Protein AF-0000000078824551 (afdb_homo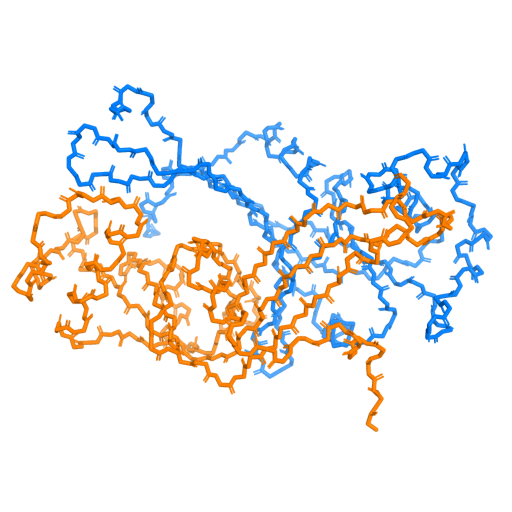dimer)

Foldseek 3Di:
DPPPPQVVFWDPPPVVVLVQQQQDFKKWKWFAAPVRDIDIDIFGWHQDPQKIKGKDACDDDVNVRLVVPFKIKIKDKDWDAFFCFPPNPCRDTWMKMKIFIWGKDWDPDLVVVQVRVQVNCCNPPNPPDPDGGDSVCQVCPQPVPPSHRIIMIMTHGPDMTMGTDDPPVPRRD/DPP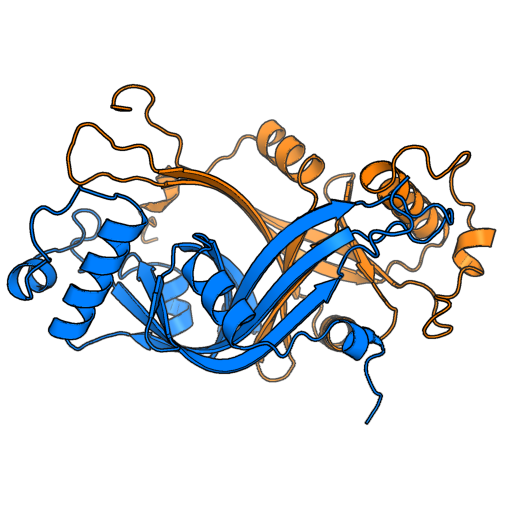PPQVVFWDPPPVVVLVQQQQDFKKWKWFAAPVRDIDIDIFGWHQDPQKIKGKDACDDDVVVRLVVPFKIKIKDKDWDAFFCFPPNPCRDTWMKMKIFIWGKDWDPDLVVVQVRVQVNCCNPPNPPDPDGGDSVCQVCPQPPVPSHRIIMIMTHGPDMTMGTDDPPVPRRD

InterPro domains:
  IPR012349 FMN-binding split barrel [G3DSA:2.30.110.10] (2-166)
  IPR024747 Pyridoxamine 5'-phosphate oxidase-related [PF12900] (13-163)

pLDDT: mean 78.63, std 19.26, range [24.56, 97.94]

Radius of gyration: 21.06 Å; Cα contacts (8 Å, |Δi|>4): 730; chains: 2; bounding box: 45×64×47 Å

Structure (mmCIF, N/CA/C/O backbone):
data_AF-0000000078824551-model_v1
#
loop_
_entity.id
_entity.type
_entity.pdbx_description
1 polymer '5-nitroimidazole antibiotic resistance protein'
#
loop_
_atom_site.group_PDB
_atom_site.id
_atom_site.type_symbol
_atom_site.label_atom_id
_atom_site.label_alt_id
_atom_site.label_comp_id
_atom_site.label_asym_id
_atom_site.label_entity_id
_atom_site.label_seq_id
_atom_site.pdbx_PDB_ins_code
_atom_site.Cartn_x
_atom_site.Cartn_y
_atom_site.Cartn_z
_atom_site.occupancy
_atom_site.B_iso_or_equiv
_atom_site.auth_seq_id
_atom_site.auth_comp_id
_atom_site.auth_asym_id
_atom_site.auth_atom_id
_atom_site.pdbx_PDB_model_num
ATOM 1 N N . MET A 1 1 ? 22.297 -16.359 10.148 1 24.56 1 MET A N 1
ATOM 2 C CA . MET A 1 1 ? 21.531 -15.164 9.812 1 24.56 1 MET A CA 1
ATOM 3 C C . MET A 1 1 ? 21.047 -15.211 8.367 1 24.56 1 MET A C 1
ATOM 5 O O . MET A 1 1 ? 21.859 -15.297 7.441 1 24.56 1 MET A O 1
ATOM 9 N N . GLU A 1 2 ? 20.172 -16.094 7.895 1 32.06 2 GLU A N 1
ATOM 10 C CA . GLU A 1 2 ? 1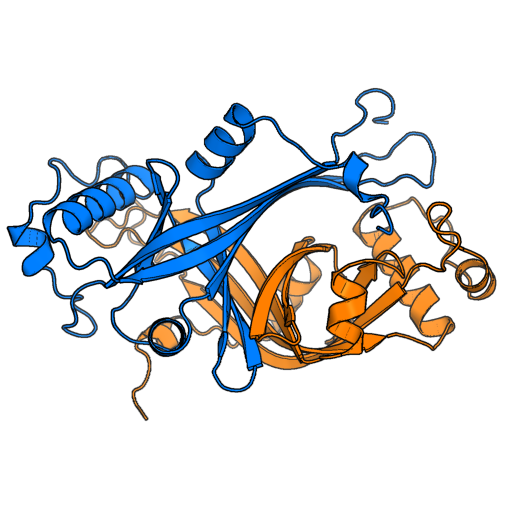9.734 -16.594 6.59 1 32.06 2 GLU A CA 1
ATOM 11 C C . GLU A 1 2 ? 19.484 -15.453 5.617 1 32.06 2 GLU A C 1
ATOM 13 O O . GLU A 1 2 ? 18.672 -14.57 5.879 1 32.06 2 GLU A O 1
ATOM 18 N N . GLU A 1 3 ? 20.531 -15 5.023 1 32.69 3 GLU A N 1
ATOM 19 C CA . GLU A 1 3 ? 20.734 -13.844 4.16 1 32.69 3 GLU A CA 1
ATOM 20 C C . GLU A 1 3 ? 19.703 -13.789 3.043 1 32.69 3 GLU A C 1
ATOM 22 O O . GLU A 1 3 ? 19.531 -14.758 2.303 1 32.69 3 GLU A O 1
ATOM 27 N N . ILE A 1 4 ? 18.547 -13.32 3.268 1 40.22 4 ILE A N 1
ATOM 28 C CA . ILE A 1 4 ? 17.438 -13.133 2.346 1 40.22 4 ILE A CA 1
ATOM 29 C C . ILE A 1 4 ? 17.969 -12.758 0.965 1 40.22 4 ILE A C 1
ATOM 31 O O . ILE A 1 4 ? 18.812 -11.859 0.839 1 40.22 4 ILE A O 1
ATOM 35 N N . SER A 1 5 ? 18.203 -13.703 0.103 1 42.44 5 SER A N 1
ATOM 36 C CA . SER A 1 5 ? 18.578 -13.539 -1.297 1 42.44 5 SER A CA 1
ATOM 37 C C . SER A 1 5 ? 18.172 -12.164 -1.817 1 42.44 5 SER A C 1
ATOM 39 O O . SER A 1 5 ? 18.734 -11.672 -2.799 1 42.44 5 SER A O 1
ATOM 41 N N . TYR A 1 6 ? 17.266 -11.461 -1.146 1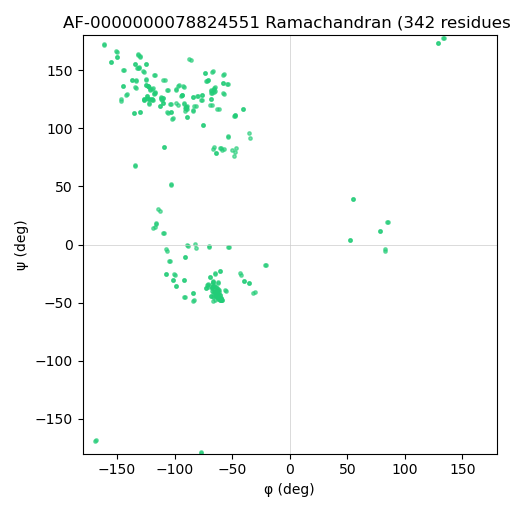 50.19 6 TYR A N 1
ATOM 42 C CA . TYR A 1 6 ? 16.672 -10.195 -1.566 1 50.19 6 TYR A CA 1
ATOM 43 C C . TYR A 1 6 ? 17.594 -9.031 -1.217 1 50.19 6 TYR A C 1
ATOM 45 O O . TYR A 1 6 ? 17.203 -7.867 -1.311 1 50.19 6 TYR A O 1
ATOM 53 N N . THR A 1 7 ? 18.656 -9.375 -0.664 1 49.12 7 THR A N 1
ATOM 54 C CA . THR A 1 7 ? 19.562 -8.266 -0.395 1 49.12 7 THR A CA 1
ATOM 55 C C . THR A 1 7 ? 19.969 -7.57 -1.691 1 49.12 7 THR A C 1
ATOM 57 O O . THR A 1 7 ? 20.312 -6.387 -1.682 1 49.12 7 THR A O 1
ATOM 60 N N . ALA A 1 8 ? 19.828 -8.406 -2.783 1 52.19 8 ALA A N 1
ATOM 61 C CA . ALA A 1 8 ? 20.312 -7.828 -4.035 1 52.19 8 ALA A CA 1
ATOM 62 C C . ALA A 1 8 ? 19.391 -6.699 -4.5 1 52.19 8 ALA A C 1
ATOM 64 O O . ALA A 1 8 ? 19.781 -5.879 -5.336 1 52.19 8 ALA A O 1
ATOM 65 N N . ARG A 1 9 ? 18.438 -6.5 -3.797 1 66.25 9 ARG A N 1
ATOM 66 C CA . ARG A 1 9 ? 17.531 -5.484 -4.32 1 66.25 9 ARG A CA 1
ATOM 67 C C . ARG A 1 9 ? 17.422 -4.301 -3.365 1 66.25 9 ARG A C 1
ATOM 69 O O . ARG A 1 9 ? 16.625 -3.385 -3.592 1 66.25 9 ARG A O 1
ATOM 76 N N . ILE A 1 10 ? 18.484 -4.316 -2.361 1 73.19 10 ILE A N 1
ATOM 77 C CA . ILE A 1 10 ? 18.391 -3.234 -1.386 1 73.19 10 ILE A CA 1
ATOM 78 C C . ILE A 1 10 ? 19.031 -1.974 -1.95 1 73.19 10 ILE A C 1
ATOM 80 O O . ILE A 1 10 ? 20.141 -2.025 -2.486 1 73.19 10 ILE A O 1
ATOM 84 N N . CYS A 1 11 ? 18.359 -0.956 -1.95 1 80.56 11 CYS A N 1
ATOM 85 C CA . CYS A 1 11 ? 18.859 0.362 -2.324 1 80.56 11 CYS A CA 1
ATOM 86 C C . CYS A 1 11 ? 19.25 1.172 -1.092 1 80.56 11 CYS A C 1
ATOM 88 O O . CYS A 1 11 ? 18.406 1.451 -0.24 1 80.56 11 CYS A O 1
ATOM 90 N N . SER A 1 12 ? 20.469 1.577 -0.983 1 81.56 12 SER A N 1
ATOM 91 C CA . SER A 1 12 ? 20.922 2.326 0.181 1 81.56 12 SER A CA 1
ATOM 92 C C . SER A 1 12 ? 21.203 3.783 -0.173 1 81.56 12 SER A C 1
ATOM 94 O O . SER A 1 12 ? 21.766 4.523 0.631 1 81.56 12 SER A O 1
ATOM 96 N N . ASP A 1 13 ? 20.828 4.203 -1.355 1 87.25 13 ASP A N 1
ATOM 97 C CA . ASP A 1 13 ? 21.016 5.59 -1.774 1 87.25 13 ASP A CA 1
ATOM 98 C C . ASP A 1 13 ? 20 6.512 -1.095 1 87.25 13 ASP A C 1
ATOM 100 O O . ASP A 1 13 ? 18.859 6.637 -1.549 1 87.25 13 ASP A O 1
ATOM 104 N N . GLU A 1 14 ? 20.484 7.195 -0.123 1 90.44 14 GLU A N 1
ATOM 105 C CA . GLU A 1 14 ? 19.609 8.039 0.688 1 90.44 14 GLU A CA 1
ATOM 106 C C . GLU A 1 14 ? 18.984 9.148 -0.151 1 90.44 14 GLU A C 1
ATOM 108 O O . GLU A 1 14 ? 17.828 9.523 0.067 1 90.44 14 GLU A O 1
ATOM 113 N N . ARG A 1 15 ? 19.797 9.688 -1.029 1 91.88 15 ARG A N 1
ATOM 114 C CA . ARG A 1 15 ? 19.281 10.758 -1.877 1 91.88 15 ARG A CA 1
ATOM 115 C C . ARG A 1 15 ? 18.109 10.266 -2.736 1 91.88 15 ARG A C 1
ATOM 117 O O . ARG A 1 15 ? 17.094 10.953 -2.871 1 91.88 15 ARG A O 1
ATOM 124 N N . LYS A 1 16 ? 18.297 9.102 -3.33 1 92.44 16 LYS A N 1
ATOM 125 C CA . LYS A 1 16 ? 17.25 8.508 -4.156 1 92.44 16 LYS A CA 1
ATOM 126 C C . LYS A 1 16 ? 15.992 8.219 -3.332 1 92.44 16 LYS A C 1
ATOM 128 O O . LYS A 1 16 ? 14.875 8.516 -3.76 1 92.44 16 LYS A O 1
ATOM 133 N N . ILE A 1 17 ? 16.203 7.672 -2.195 1 94.19 17 ILE A N 1
ATOM 134 C CA . ILE A 1 17 ? 15.102 7.332 -1.3 1 94.19 17 ILE A CA 1
ATOM 135 C C . ILE A 1 17 ? 14.359 8.594 -0.891 1 94.19 17 ILE A C 1
ATOM 137 O O . ILE A 1 17 ? 13.125 8.656 -0.967 1 94.19 17 ILE A O 1
ATOM 141 N N . ASN A 1 18 ? 15.102 9.633 -0.503 1 94.75 18 ASN A N 1
ATOM 142 C CA . ASN A 1 18 ? 14.5 10.891 -0.078 1 94.75 18 ASN A CA 1
ATOM 143 C C . ASN A 1 18 ? 13.719 11.547 -1.214 1 94.75 18 ASN A C 1
ATOM 145 O O . ASN A 1 18 ? 12.609 12.047 -1.005 1 94.75 18 ASN A O 1
ATOM 149 N N . SER A 1 19 ? 14.297 11.523 -2.373 1 95.44 19 SER A N 1
ATOM 150 C CA . SER A 1 19 ? 13.625 12.109 -3.529 1 95.44 19 SER A CA 1
ATOM 151 C C . SER A 1 19 ? 12.344 11.359 -3.863 1 95.44 19 SER A C 1
ATOM 153 O O . SER A 1 19 ? 11.312 11.977 -4.156 1 95.44 19 SER A O 1
ATOM 155 N N . PHE A 1 20 ? 12.469 10.086 -3.816 1 95.38 20 PHE A N 1
ATOM 156 C CA . PHE A 1 20 ? 11.328 9.227 -4.098 1 95.38 20 PHE A CA 1
ATOM 157 C C . PHE A 1 20 ? 10.188 9.508 -3.121 1 95.38 20 PHE A C 1
ATOM 159 O O . PHE A 1 20 ? 9.047 9.719 -3.533 1 95.38 20 PHE A O 1
ATOM 166 N N . LEU A 1 21 ? 10.484 9.586 -1.819 1 96.5 21 LEU A N 1
ATOM 167 C CA . LEU A 1 21 ? 9.492 9.82 -0.78 1 96.5 21 LEU A CA 1
ATOM 168 C C . LEU A 1 21 ? 8.898 11.219 -0.905 1 96.5 21 LEU A C 1
ATOM 170 O O . LEU A 1 21 ? 7.715 11.43 -0.612 1 96.5 21 LEU A O 1
ATOM 174 N N . THR A 1 22 ? 9.703 12.117 -1.294 1 95.44 22 THR A N 1
ATOM 175 C CA . THR A 1 22 ? 9.234 13.5 -1.435 1 95.44 22 THR A CA 1
ATOM 176 C C . THR A 1 22 ? 8.305 13.633 -2.633 1 95.44 22 THR A C 1
ATOM 178 O O . THR A 1 22 ? 7.312 14.359 -2.572 1 95.44 22 THR A O 1
ATOM 181 N N . GLU A 1 23 ? 8.523 12.906 -3.662 1 94.69 23 GLU A N 1
ATOM 182 C CA . GLU A 1 23 ? 7.812 13.062 -4.93 1 94.69 23 GLU A CA 1
ATOM 183 C C . GLU A 1 23 ? 6.477 12.32 -4.91 1 94.69 23 GLU A C 1
ATOM 185 O O . GLU A 1 23 ? 5.484 12.797 -5.453 1 94.69 23 GLU A O 1
ATOM 190 N N . LYS A 1 24 ? 6.496 11.156 -4.375 1 95.19 24 LYS A N 1
ATOM 191 C CA . LYS A 1 24 ? 5.289 10.336 -4.418 1 95.19 24 LYS A CA 1
ATOM 192 C C . LYS A 1 24 ? 4.176 10.945 -3.574 1 95.19 24 LYS A C 1
ATOM 194 O O . LYS A 1 24 ? 4.441 11.586 -2.557 1 95.19 24 LYS A O 1
ATOM 199 N N . ARG A 1 25 ? 2.936 10.711 -4.008 1 94.12 25 ARG A N 1
ATOM 200 C CA . ARG A 1 25 ? 1.781 11.383 -3.426 1 94.12 25 ARG A CA 1
ATOM 201 C C . ARG A 1 25 ? 1.041 10.461 -2.459 1 94.12 25 ARG A C 1
ATOM 203 O O . ARG A 1 25 ? 0.369 10.938 -1.54 1 94.12 25 ARG A O 1
ATOM 210 N N . VAL A 1 26 ? 1.126 9.195 -2.781 1 95.12 26 VAL A N 1
ATOM 211 C CA . VAL A 1 26 ? 0.323 8.25 -2.018 1 95.12 26 VAL A CA 1
ATOM 212 C C . VAL A 1 26 ? 1.228 7.184 -1.398 1 95.12 26 VAL A C 1
ATOM 214 O O . VAL A 1 26 ? 2.168 6.711 -2.041 1 95.12 26 VAL A O 1
ATOM 217 N N . GLY A 1 27 ? 1.005 6.852 -0.17 1 97 27 GLY A N 1
ATOM 218 C CA . GLY A 1 27 ? 1.575 5.711 0.529 1 97 27 GLY A CA 1
ATOM 219 C C . GLY A 1 27 ? 0.536 4.867 1.244 1 97 27 GLY A C 1
ATOM 220 O O . GLY A 1 27 ? -0.608 5.297 1.411 1 97 27 GLY A O 1
ATOM 221 N N . VAL A 1 28 ? 0.917 3.672 1.57 1 97.5 28 VAL A N 1
ATOM 222 C CA . VAL A 1 28 ? -0.002 2.791 2.283 1 97.5 28 VAL A CA 1
ATOM 223 C C . VAL A 1 28 ? 0.391 2.717 3.758 1 97.5 28 VAL A C 1
ATOM 225 O O . VAL A 1 28 ? 1.52 2.348 4.086 1 97.5 28 VAL A O 1
ATOM 228 N N . LEU A 1 29 ? -0.545 3.109 4.547 1 97.06 29 LEU A N 1
ATOM 229 C CA . LEU A 1 29 ? -0.371 3.035 5.992 1 97.06 29 LEU A CA 1
ATOM 230 C C . LEU A 1 29 ? -0.833 1.684 6.527 1 97.06 29 LEU A C 1
ATOM 232 O O . LEU A 1 29 ? -2.029 1.38 6.508 1 97.06 29 LEU A O 1
ATOM 236 N N . GLY A 1 30 ? 0.129 0.884 6.945 1 96.81 30 GLY A N 1
ATOM 237 C CA . GLY A 1 30 ? -0.171 -0.394 7.57 1 96.81 30 GLY A CA 1
ATOM 238 C C . GLY A 1 30 ? -0.228 -0.318 9.086 1 96.81 30 GLY A C 1
ATOM 239 O O . GLY A 1 30 ? 0.687 0.21 9.719 1 96.81 30 GLY A O 1
ATOM 240 N N . MET A 1 31 ? -1.27 -0.796 9.617 1 95.81 31 MET A N 1
ATOM 241 C CA . MET A 1 31 ? -1.496 -0.802 11.062 1 95.81 31 MET A CA 1
ATOM 242 C C . MET A 1 31 ? -1.948 -2.18 11.539 1 95.81 31 MET A C 1
ATOM 244 O O . MET A 1 31 ? -2.283 -3.041 10.727 1 95.81 31 MET A O 1
ATOM 248 N N . CYS A 1 32 ? -1.865 -2.41 12.82 1 93.94 32 CYS A N 1
ATOM 249 C CA . CYS A 1 32 ? -2.434 -3.58 13.484 1 93.94 32 CYS A CA 1
ATOM 250 C C . CYS A 1 32 ? -3.416 -3.168 14.57 1 93.94 32 CYS A C 1
ATOM 252 O O . CYS A 1 32 ? -3.094 -2.342 15.422 1 93.94 32 CYS A O 1
ATOM 254 N N . ASP A 1 33 ? -4.574 -3.693 14.438 1 89.38 33 ASP A N 1
ATOM 255 C CA . ASP A 1 33 ? -5.547 -3.357 15.477 1 89.38 33 ASP A CA 1
ATOM 256 C C . ASP A 1 33 ? -5.273 -4.141 16.75 1 89.38 33 ASP A C 1
ATOM 258 O O . ASP A 1 33 ? -4.316 -4.914 16.828 1 89.38 33 ASP A O 1
ATOM 262 N N . LYS A 1 34 ? -6.109 -3.93 17.75 1 86.44 34 LYS A N 1
ATOM 263 C CA . LYS A 1 34 ? -5.898 -4.531 19.062 1 86.44 34 LYS A CA 1
ATOM 264 C C . LYS A 1 34 ? -6.012 -6.051 19 1 86.44 34 LYS A C 1
ATOM 266 O O . LYS A 1 34 ? -5.426 -6.758 19.828 1 86.44 34 LYS A O 1
ATOM 271 N N . GLU A 1 35 ? -6.734 -6.566 18.016 1 86.5 35 GLU A N 1
ATOM 272 C CA . GLU A 1 35 ? -6.941 -8.008 17.875 1 86.5 35 GLU A CA 1
ATOM 273 C C . GLU A 1 35 ? -5.844 -8.641 17.016 1 86.5 35 GLU A C 1
ATOM 275 O O . GLU A 1 35 ? -5.855 -9.852 16.781 1 86.5 35 GLU A O 1
ATOM 280 N N . GLY A 1 36 ? -4.969 -7.836 16.578 1 87.25 36 GLY A N 1
ATOM 281 C CA . GLY A 1 36 ? -3.881 -8.344 15.758 1 87.25 36 GLY A CA 1
ATOM 282 C C . GLY A 1 36 ? -4.246 -8.469 14.289 1 87.25 36 GLY A C 1
ATOM 283 O O . GLY A 1 36 ? -3.635 -9.25 13.555 1 87.25 36 GLY A O 1
ATOM 284 N N . LYS A 1 37 ? -5.23 -7.789 13.93 1 91.19 37 LYS A N 1
ATOM 285 C CA . LYS A 1 37 ? -5.645 -7.789 12.531 1 91.19 37 LYS A CA 1
ATOM 286 C C . LYS A 1 37 ? -5.008 -6.629 11.773 1 91.19 37 LYS A C 1
ATOM 288 O O . LYS A 1 37 ? -5.035 -5.484 12.234 1 91.19 37 LYS A O 1
ATOM 293 N N . PRO A 1 38 ? -4.406 -6.996 10.672 1 95.56 38 PRO A N 1
ATOM 294 C CA . PRO A 1 38 ? -3.783 -5.926 9.891 1 95.56 38 PRO A CA 1
ATOM 295 C C . PRO A 1 38 ? -4.809 -5.02 9.211 1 95.56 38 PRO A C 1
ATOM 297 O O . PRO A 1 38 ? -5.879 -5.48 8.812 1 95.56 38 PRO A O 1
ATOM 300 N N . TYR A 1 39 ? -4.531 -3.764 9.18 1 94.69 39 TYR A N 1
ATOM 301 C CA . TYR A 1 39 ? -5.32 -2.75 8.492 1 94.69 39 TYR A CA 1
ATOM 302 C C . TYR A 1 39 ? -4.422 -1.8 7.707 1 94.69 39 TYR A C 1
ATOM 304 O O . TYR A 1 39 ? -3.602 -1.087 8.289 1 94.69 39 TYR A O 1
ATOM 312 N N . SER A 1 40 ? -4.531 -1.844 6.395 1 96.06 40 SER A N 1
ATOM 313 C CA . SER A 1 40 ? -3.699 -1.034 5.512 1 96.06 40 SER A CA 1
ATOM 314 C C . SER A 1 40 ? -4.555 -0.181 4.578 1 96.06 40 SER A C 1
ATOM 316 O O . SER A 1 40 ? -5.418 -0.701 3.867 1 96.06 40 SER A O 1
ATOM 318 N N . ILE A 1 41 ? -4.27 1.114 4.562 1 94.12 41 ILE A N 1
ATOM 319 C CA . ILE A 1 41 ? -5.062 2.006 3.723 1 94.12 41 ILE A CA 1
ATOM 320 C C . ILE A 1 41 ? -4.145 2.996 3.01 1 94.12 41 ILE A C 1
ATOM 322 O O . ILE A 1 41 ? -3.135 3.43 3.57 1 94.12 41 ILE A O 1
ATOM 326 N N . PRO A 1 42 ? -4.469 3.271 1.797 1 95 42 PRO A N 1
ATOM 327 C CA . PRO A 1 42 ? -3.713 4.328 1.12 1 95 42 PRO A CA 1
ATOM 328 C C . PRO A 1 42 ? -4.039 5.719 1.652 1 95 42 PRO A C 1
ATOM 330 O O . PRO A 1 42 ? -5.203 6.016 1.942 1 95 42 PRO A O 1
ATOM 333 N N . VAL A 1 43 ? -3.062 6.559 1.779 1 92.75 43 VAL A N 1
ATOM 334 C CA . VAL A 1 43 ? -3.254 7.922 2.271 1 92.75 43 VAL A CA 1
ATOM 335 C C . VAL A 1 43 ? -2.303 8.867 1.547 1 92.75 43 VAL A C 1
ATOM 337 O O . VAL A 1 43 ? -1.215 8.469 1.128 1 92.75 43 VAL A O 1
ATOM 340 N N . ASN A 1 44 ? -2.766 10.07 1.431 1 91.94 44 ASN A N 1
ATOM 341 C CA . ASN A 1 44 ? -1.832 11.117 1.029 1 91.94 44 ASN A CA 1
ATOM 342 C C . ASN A 1 44 ? -0.876 11.484 2.162 1 91.94 44 ASN A C 1
ATOM 344 O O . ASN A 1 44 ? -1.242 11.406 3.336 1 91.94 44 ASN A O 1
ATOM 348 N N . TYR A 1 45 ? 0.335 11.852 1.724 1 95 45 TYR A N 1
ATOM 349 C CA . TYR A 1 45 ? 1.316 12.164 2.758 1 95 45 TYR A CA 1
ATOM 350 C C . TYR A 1 45 ? 2.314 13.211 2.266 1 95 45 TYR A C 1
ATOM 352 O O . TYR A 1 45 ? 2.379 13.5 1.069 1 95 45 TYR A O 1
ATOM 360 N N . ILE A 1 46 ? 3.01 13.727 3.23 1 95.69 46 ILE A N 1
ATOM 361 C CA . ILE A 1 46 ? 4.18 14.547 2.932 1 95.69 46 ILE A CA 1
ATOM 362 C C . ILE A 1 46 ? 5.402 13.992 3.652 1 95.69 46 ILE A C 1
ATOM 364 O O . ILE A 1 46 ? 5.277 13.375 4.715 1 95.69 46 ILE A O 1
ATOM 368 N N . TYR A 1 47 ? 6.5 14.031 2.986 1 96.94 47 TYR A N 1
ATOM 369 C CA . TYR A 1 47 ? 7.797 13.695 3.568 1 96.94 47 TYR A CA 1
ATOM 370 C C . TYR A 1 47 ? 8.633 14.945 3.811 1 96.94 47 TYR A C 1
ATOM 372 O O . TYR A 1 47 ? 8.977 15.656 2.865 1 96.94 47 TYR A O 1
ATOM 380 N N . GLU A 1 48 ? 8.867 15.234 5.098 1 94.5 48 GLU A N 1
ATOM 381 C CA . GLU A 1 48 ? 9.578 16.453 5.48 1 94.5 48 GLU A CA 1
ATOM 382 C C . GLU A 1 48 ? 10.516 16.188 6.656 1 94.5 48 GLU A C 1
ATOM 384 O O . GLU A 1 48 ? 10.094 15.656 7.684 1 94.5 48 GLU A O 1
ATOM 389 N N . ASP A 1 49 ? 11.75 16.594 6.504 1 92.56 49 ASP A N 1
ATOM 390 C CA . ASP A 1 49 ? 12.758 16.5 7.559 1 92.56 49 ASP A CA 1
ATOM 391 C C . ASP A 1 49 ? 12.883 15.055 8.062 1 92.56 49 ASP A C 1
ATOM 393 O O . ASP A 1 49 ? 12.914 14.812 9.273 1 92.56 49 ASP A O 1
ATOM 397 N N . GLY A 1 50 ? 12.805 14.117 7.184 1 94.56 50 GLY A N 1
ATOM 398 C CA . GLY A 1 50 ? 13.008 12.719 7.516 1 94.56 50 GLY A CA 1
ATOM 399 C C . GLY A 1 50 ? 11.797 12.078 8.172 1 94.56 50 GLY A C 1
ATOM 400 O O . GLY A 1 50 ? 11.891 10.984 8.727 1 94.56 50 GLY A O 1
ATOM 401 N N . LYS A 1 51 ? 10.688 12.82 8.109 1 96.94 51 LYS A N 1
ATOM 402 C CA . LYS A 1 51 ? 9.469 12.32 8.734 1 96.94 51 LYS A CA 1
ATOM 403 C C . LYS A 1 51 ? 8.32 12.281 7.727 1 96.94 51 LYS A C 1
ATOM 405 O O . LYS A 1 51 ? 8.328 13.008 6.738 1 96.94 51 LYS A O 1
ATOM 410 N N . ILE A 1 52 ? 7.414 11.406 8.062 1 97.69 52 ILE A N 1
ATOM 411 C CA . ILE A 1 52 ? 6.203 11.305 7.25 1 97.69 52 ILE A CA 1
ATOM 412 C C . ILE A 1 52 ? 5.027 11.93 8 1 97.69 52 ILE A C 1
ATOM 414 O O . ILE A 1 52 ? 4.824 11.656 9.188 1 97.69 52 ILE A O 1
ATOM 418 N N . TYR A 1 53 ? 4.273 12.758 7.289 1 96.25 53 TYR A N 1
ATOM 419 C CA . TYR A 1 53 ? 3.082 13.359 7.871 1 96.25 53 TYR A CA 1
ATOM 420 C C . TYR A 1 53 ? 1.83 12.969 7.098 1 96.25 53 TYR A C 1
ATOM 422 O O . TYR A 1 53 ? 1.828 12.977 5.863 1 96.25 53 TYR A O 1
ATOM 430 N N . ILE A 1 54 ? 0.878 12.602 7.871 1 93.12 54 ILE A N 1
ATOM 431 C CA . ILE A 1 54 ? -0.411 12.281 7.273 1 93.12 54 ILE A CA 1
ATOM 432 C C . ILE A 1 54 ? -1.515 13.086 7.957 1 93.12 54 ILE A C 1
ATOM 434 O O . ILE A 1 54 ? -1.393 13.438 9.133 1 93.12 54 ILE A O 1
ATOM 438 N N . HIS A 1 55 ? -2.486 13.359 7.098 1 84.56 55 HIS A N 1
ATOM 439 C CA . HIS A 1 55 ? -3.621 14.086 7.652 1 84.56 55 HIS A CA 1
ATOM 440 C C . HIS A 1 55 ? -4.902 13.266 7.562 1 84.56 55 HIS A C 1
ATOM 442 O O . HIS A 1 55 ? -5.023 12.391 6.699 1 84.56 55 HIS A O 1
ATOM 448 N N . GLY A 1 56 ? -5.688 13.422 8.469 1 73.94 56 GLY A N 1
ATOM 449 C CA . GLY A 1 56 ? -6.98 12.75 8.453 1 73.94 56 GLY A CA 1
ATOM 450 C C . GLY A 1 56 ? -7.988 13.383 9.398 1 73.94 56 GLY A C 1
ATOM 451 O O . GLY A 1 56 ? -7.676 14.359 10.086 1 73.94 56 GLY A O 1
ATOM 452 N N . MET A 1 57 ? -9.266 12.75 9.141 1 62.91 57 MET A N 1
ATOM 453 C CA . MET A 1 57 ? -10.305 13.211 10.055 1 62.91 57 MET A CA 1
ATOM 454 C C . MET A 1 57 ? -10 12.773 11.484 1 62.91 57 MET A C 1
ATOM 456 O O . MET A 1 57 ? -9.367 11.742 11.703 1 62.91 57 MET A O 1
ATOM 460 N N . GLY A 1 58 ? -10.117 13.609 12.336 1 58.84 58 GLY A N 1
ATOM 461 C CA . GLY A 1 58 ? -9.883 13.32 13.742 1 58.84 58 GLY A CA 1
ATOM 462 C C . GLY A 1 58 ? -10.688 12.133 14.25 1 58.84 58 GLY A C 1
ATOM 463 O O . GLY A 1 58 ? -10.547 11.727 15.398 1 58.84 58 GLY A O 1
ATOM 464 N N . SER A 1 59 ? -11.508 11.539 13.406 1 60.25 59 SER A N 1
ATOM 465 C CA . SER A 1 59 ? -12.336 10.391 13.766 1 60.25 59 SER A CA 1
ATOM 466 C C . SER A 1 59 ? -12.211 9.281 12.734 1 60.25 59 SER A C 1
ATOM 468 O O . SER A 1 59 ? -11.625 9.477 11.664 1 60.25 59 SER A O 1
ATOM 470 N N . GLY A 1 60 ? -12.43 8.07 13.203 1 69.06 60 GLY A N 1
ATOM 471 C CA . GLY A 1 60 ? -12.422 6.953 12.273 1 69.06 60 GLY A CA 1
ATOM 472 C C . GLY A 1 60 ? -11.609 5.773 12.766 1 69.06 60 GLY A C 1
ATOM 473 O O . GLY A 1 60 ? -10.992 5.84 13.836 1 69.06 60 GLY A O 1
ATOM 474 N N . LYS A 1 61 ? -11.648 4.766 11.969 1 76.31 61 LYS A N 1
ATOM 475 C CA . LYS A 1 61 ? -11.016 3.5 12.328 1 76.31 61 LYS A CA 1
ATOM 476 C C . LYS A 1 61 ? -9.508 3.66 12.492 1 76.31 61 LYS A C 1
ATOM 478 O O . LYS A 1 61 ? -8.914 3.109 13.414 1 76.31 61 LYS A O 1
ATOM 483 N N . LYS A 1 62 ? -8.891 4.492 11.617 1 78.69 62 LYS A N 1
ATOM 484 C CA . LYS A 1 62 ? -7.445 4.664 11.688 1 78.69 62 LYS A CA 1
ATOM 485 C C . LYS A 1 62 ? -7.039 5.375 12.977 1 78.69 62 LYS A C 1
ATOM 487 O O . LYS A 1 62 ? -6.031 5.027 13.594 1 78.69 62 LYS A O 1
ATOM 492 N N . ASN A 1 63 ? -7.816 6.359 13.344 1 78.25 63 ASN A N 1
ATOM 493 C CA . ASN A 1 63 ? -7.504 7.102 14.555 1 78.25 63 ASN A CA 1
ATOM 494 C C . ASN A 1 63 ? -7.633 6.227 15.797 1 78.25 63 ASN A C 1
ATOM 496 O O . ASN A 1 63 ? -6.801 6.301 16.703 1 78.25 63 ASN A O 1
ATOM 500 N N . ASN A 1 64 ? -8.617 5.473 15.773 1 81.19 64 ASN A N 1
ATOM 501 C CA . ASN A 1 64 ? -8.836 4.57 16.906 1 81.19 64 ASN A CA 1
ATOM 502 C C . ASN A 1 64 ? -7.695 3.564 17.047 1 81.19 64 ASN A C 1
ATOM 504 O O . ASN A 1 64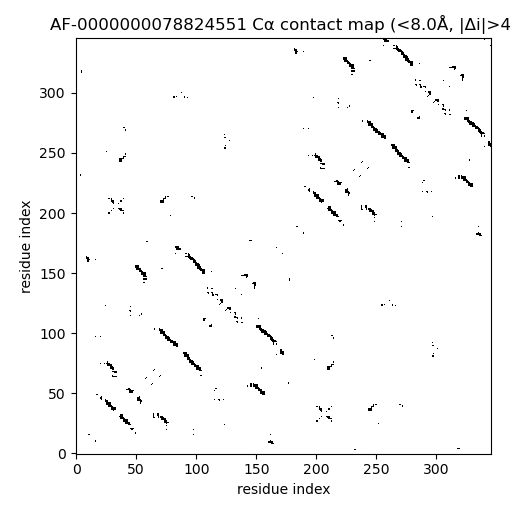 ? -7.234 3.291 18.156 1 81.19 64 ASN A O 1
ATOM 508 N N . ILE A 1 65 ? -7.234 3.076 15.953 1 85.5 65 ILE A N 1
ATOM 509 C CA . ILE A 1 65 ? -6.152 2.096 15.969 1 85.5 65 ILE A CA 1
ATOM 510 C C . ILE A 1 65 ? -4.859 2.762 16.438 1 85.5 65 ILE A C 1
ATOM 512 O O . ILE A 1 65 ? -4.148 2.225 17.281 1 85.5 65 ILE A O 1
ATOM 516 N N . LEU A 1 66 ? -4.617 3.943 15.906 1 86.75 66 LEU A N 1
ATOM 517 C CA . LEU A 1 66 ? -3.355 4.621 16.172 1 86.75 66 LEU A CA 1
ATOM 518 C C . LEU A 1 66 ? -3.283 5.082 17.625 1 86.75 66 LEU A C 1
ATOM 520 O O . LEU A 1 66 ? -2.193 5.215 18.188 1 86.75 66 LEU A O 1
ATOM 524 N N . LYS A 1 67 ? -4.434 5.34 18.203 1 84.44 67 LYS A N 1
ATOM 525 C CA . LYS A 1 67 ? -4.48 5.703 19.625 1 84.44 67 LYS A CA 1
ATOM 526 C C . LYS A 1 67 ? -4.055 4.531 20.5 1 84.44 67 LYS A C 1
ATOM 528 O O . LYS A 1 67 ? -3.455 4.73 21.562 1 84.44 67 LYS A O 1
ATOM 533 N N . GLU A 1 68 ? -4.328 3.359 20.047 1 87.56 68 GLU A N 1
ATOM 534 C CA . GLU A 1 68 ? -4.031 2.164 20.828 1 87.56 68 GLU A CA 1
ATOM 535 C C . GLU A 1 68 ? -2.645 1.621 20.5 1 87.56 68 GLU A C 1
ATOM 537 O O . GLU A 1 68 ? -1.93 1.155 21.391 1 87.56 68 GLU A O 1
ATOM 542 N N . LYS A 1 69 ? -2.311 1.545 19.281 1 90.69 69 LYS A N 1
ATOM 543 C CA . LYS A 1 69 ? -1.03 1.049 18.797 1 90.69 69 LYS A CA 1
ATOM 544 C C . LYS A 1 69 ? -0.409 2.027 17.797 1 90.69 69 LYS A C 1
ATOM 546 O O . LYS A 1 69 ? -0.857 2.127 16.656 1 90.69 69 LYS A O 1
ATOM 551 N N . SER A 1 70 ? 0.678 2.586 18.188 1 92.88 70 SER A N 1
ATOM 552 C CA . SER A 1 70 ? 1.261 3.652 17.375 1 92.88 70 SER A CA 1
ATOM 553 C C . SER A 1 70 ? 2.248 3.098 16.359 1 92.88 70 SER A C 1
ATOM 555 O O . SER A 1 70 ? 2.703 3.82 15.469 1 92.88 70 SER A O 1
ATOM 557 N N . SER A 1 71 ? 2.602 1.775 16.516 1 94.88 71 SER A N 1
ATOM 558 C CA . SER A 1 71 ? 3.518 1.164 15.555 1 94.88 71 SER A CA 1
ATOM 559 C C . SER A 1 71 ? 2.867 1.013 14.188 1 94.88 71 SER A C 1
ATOM 561 O O . SER A 1 71 ? 1.792 0.421 14.07 1 94.88 71 SER A O 1
ATOM 563 N N . VAL A 1 72 ? 3.533 1.561 13.211 1 96.75 72 VAL A N 1
ATOM 564 C CA . VAL A 1 72 ? 2.951 1.517 11.875 1 96.75 72 VAL A CA 1
ATOM 565 C C . VAL A 1 72 ? 4.016 1.113 10.859 1 96.75 72 VAL A C 1
ATOM 567 O O . VAL A 1 72 ? 5.215 1.148 11.156 1 96.75 72 VAL A O 1
ATOM 570 N N . CYS A 1 73 ? 3.619 0.566 9.781 1 97.44 73 CYS A N 1
ATOM 571 C CA . CYS A 1 73 ? 4.406 0.329 8.578 1 97.44 73 CYS A CA 1
ATOM 572 C C . CYS A 1 73 ? 3.91 1.188 7.426 1 97.44 73 CYS A C 1
ATOM 574 O O . CYS A 1 73 ? 2.717 1.189 7.117 1 97.44 73 CYS A O 1
ATOM 576 N N . PHE A 1 74 ? 4.715 2.021 6.918 1 97.94 74 PHE A N 1
ATOM 577 C CA . PHE A 1 74 ? 4.363 2.902 5.809 1 97.94 74 PHE A CA 1
ATOM 578 C C . PHE A 1 74 ? 5.09 2.488 4.535 1 97.94 74 PHE A C 1
ATOM 580 O O . PHE A 1 74 ? 6.324 2.432 4.508 1 97.94 74 PHE A O 1
ATOM 587 N N . THR A 1 75 ? 4.359 2.191 3.5 1 97.88 75 THR A N 1
ATOM 588 C CA . THR A 1 75 ? 4.922 1.64 2.271 1 97.88 75 THR A CA 1
ATOM 589 C C . THR A 1 75 ? 4.645 2.559 1.087 1 97.88 75 THR A C 1
ATOM 591 O O . THR A 1 75 ? 3.498 2.949 0.854 1 97.88 75 THR A O 1
ATOM 594 N N . VAL A 1 76 ? 5.66 2.932 0.415 1 97.62 76 VAL A N 1
ATOM 595 C CA . VAL A 1 76 ? 5.582 3.686 -0.831 1 97.62 76 VAL A CA 1
ATOM 596 C C . VAL A 1 76 ? 6.266 2.902 -1.951 1 97.62 76 VAL A C 1
ATOM 598 O O . VAL A 1 76 ? 7.352 2.355 -1.761 1 97.62 76 VAL A O 1
ATOM 601 N N . PHE A 1 77 ? 5.566 2.838 -3.08 1 95.62 77 PHE A N 1
ATOM 602 C CA . PHE A 1 77 ? 6.16 2.041 -4.148 1 95.62 77 PHE A CA 1
ATOM 603 C C . PHE A 1 77 ? 5.746 2.576 -5.516 1 95.62 77 PHE A C 1
ATOM 605 O O . PHE A 1 77 ? 4.793 3.35 -5.621 1 95.62 77 PHE A O 1
ATOM 612 N N . GLN A 1 78 ? 6.496 2.188 -6.461 1 93.38 78 GLN A N 1
ATOM 613 C CA . GLN A 1 78 ? 6.207 2.461 -7.867 1 93.38 78 GLN A CA 1
ATOM 614 C C . GLN A 1 78 ? 6.684 1.319 -8.758 1 93.38 78 GLN A C 1
ATOM 616 O O . GLN A 1 78 ? 7.82 0.858 -8.633 1 93.38 78 GLN A O 1
ATOM 621 N N . GLU A 1 79 ? 5.727 0.848 -9.508 1 89.88 79 GLU A N 1
ATOM 622 C CA . GLU A 1 79 ? 6.09 -0.128 -10.531 1 89.88 79 GLU A CA 1
ATOM 623 C C . GLU A 1 79 ? 6.363 0.553 -11.867 1 89.88 79 GLU A C 1
ATOM 625 O O . GLU A 1 79 ? 5.625 1.449 -12.273 1 89.88 79 GLU A O 1
ATOM 630 N N . PHE A 1 80 ? 7.41 0.15 -12.531 1 81.44 80 PHE A N 1
ATOM 631 C CA . PHE A 1 80 ? 7.781 0.768 -13.797 1 81.44 80 PHE A CA 1
ATOM 632 C C . PHE A 1 80 ? 7.426 -0.141 -14.969 1 81.44 80 PHE A C 1
ATOM 634 O O . PHE A 1 80 ? 7.293 0.323 -16.094 1 81.44 80 PHE A O 1
ATOM 641 N N . GLY A 1 81 ? 7.148 -1.308 -14.797 1 75.69 81 GLY A N 1
ATOM 642 C CA . GLY A 1 81 ? 6.77 -2.221 -15.859 1 75.69 81 GLY A CA 1
ATOM 643 C C . GLY A 1 81 ? 7.578 -3.506 -15.859 1 75.69 81 GLY A C 1
ATOM 644 O O . GLY A 1 81 ? 8.336 -3.77 -14.922 1 75.69 81 GLY A O 1
ATOM 645 N N . THR A 1 82 ? 7.141 -4.426 -16.766 1 71.25 82 THR A N 1
ATOM 646 C CA . THR A 1 82 ? 7.809 -5.715 -16.906 1 71.25 82 THR A CA 1
ATOM 647 C C . THR A 1 82 ? 8.727 -5.715 -18.125 1 71.25 82 THR A C 1
ATOM 649 O O . THR A 1 82 ? 8.336 -5.258 -19.203 1 71.25 82 THR A O 1
ATOM 652 N N . VAL A 1 83 ? 10.062 -5.703 -17.844 1 58.38 83 VAL A N 1
ATOM 653 C CA . VAL A 1 83 ? 11 -5.762 -18.953 1 58.38 83 VAL A CA 1
ATOM 654 C C . VAL A 1 83 ? 11.234 -7.215 -19.375 1 58.38 83 VAL A C 1
ATOM 656 O O . VAL A 1 83 ? 11.398 -8.086 -18.516 1 58.38 83 VAL A O 1
ATOM 659 N N . LYS A 1 84 ? 10.82 -7.512 -20.562 1 54.69 84 LYS A N 1
ATOM 660 C CA . LYS A 1 84 ? 11.062 -8.812 -21.188 1 54.69 84 LYS A CA 1
ATOM 661 C C . LYS A 1 84 ? 12.555 -9.094 -21.297 1 54.69 84 LYS A C 1
ATOM 663 O O . LYS A 1 84 ? 13.32 -8.242 -21.766 1 54.69 84 LYS A O 1
ATOM 668 N N . ASP A 1 85 ? 13.148 -9.547 -20.266 1 49.88 85 ASP A N 1
ATOM 669 C CA . ASP A 1 85 ? 14.523 -9.891 -20.625 1 49.88 85 ASP A CA 1
ATOM 670 C C . ASP A 1 85 ? 14.562 -10.914 -21.75 1 49.88 85 ASP A C 1
ATOM 672 O O . ASP A 1 85 ? 13.586 -11.633 -21.984 1 49.88 85 ASP A O 1
ATOM 676 N N . SER A 1 86 ? 15.508 -10.719 -22.719 1 45.25 86 SER A N 1
ATOM 677 C CA . SER A 1 86 ? 15.82 -11.656 -23.797 1 45.25 86 SER A CA 1
ATOM 678 C C . SER A 1 86 ? 15.789 -13.102 -23.297 1 45.25 86 SER A C 1
ATOM 680 O O . SER A 1 86 ? 15.82 -14.031 -24.109 1 45.25 86 SER A O 1
ATOM 682 N N . VAL A 1 87 ? 16.141 -13.297 -22.047 1 42.22 87 VAL A N 1
ATOM 683 C CA . VAL A 1 87 ? 16.094 -14.68 -21.562 1 42.22 87 VAL A CA 1
ATOM 684 C C . VAL A 1 87 ? 14.703 -14.984 -21 1 42.22 87 VAL A C 1
ATOM 686 O O . VAL A 1 87 ? 14.156 -14.203 -20.219 1 42.22 87 VAL A O 1
ATOM 689 N N . PRO A 1 88 ? 13.984 -15.867 -21.562 1 43.09 88 PRO A N 1
ATOM 690 C CA . PRO A 1 88 ? 12.578 -16.266 -21.438 1 43.09 88 PRO A CA 1
ATOM 691 C C . PRO A 1 88 ? 12.07 -16.156 -20 1 43.09 88 PRO A C 1
ATOM 693 O O . PRO A 1 88 ? 10.883 -15.875 -19.781 1 43.09 88 PRO A O 1
ATOM 696 N N . CYS A 1 89 ? 12.875 -16.391 -18.984 1 43.28 89 CYS A N 1
ATOM 697 C CA . CYS A 1 89 ? 12.289 -16.672 -17.688 1 43.28 89 CYS A CA 1
ATOM 698 C C . CYS A 1 89 ? 12.477 -15.492 -16.734 1 43.28 89 CYS A C 1
ATOM 700 O O . CYS A 1 89 ? 12.172 -15.594 -15.547 1 43.28 89 CYS A O 1
ATOM 702 N N . LYS A 1 90 ? 13.195 -14.516 -17.25 1 49 90 LYS A N 1
ATOM 703 C CA . LYS A 1 90 ? 13.422 -13.492 -16.234 1 49 90 LYS A CA 1
ATOM 704 C C . LYS A 1 90 ? 12.516 -12.289 -16.453 1 49 90 LYS A C 1
ATOM 706 O O . LYS A 1 90 ? 12.883 -11.344 -17.156 1 49 90 LYS A O 1
ATOM 711 N N . CYS A 1 91 ? 11.234 -12.5 -16.594 1 51.91 91 CYS A N 1
ATOM 712 C CA . CYS A 1 91 ? 10.289 -11.391 -16.609 1 51.91 91 CYS A CA 1
ATOM 713 C C . CYS A 1 91 ? 10.281 -10.656 -15.266 1 51.91 91 CYS A C 1
ATOM 715 O O . CYS A 1 91 ? 9.828 -11.203 -14.258 1 51.91 91 CYS A O 1
ATOM 717 N N . ASP A 1 92 ? 11.336 -9.82 -15.156 1 61.84 92 ASP A N 1
ATOM 718 C CA . ASP A 1 92 ? 11.445 -9.156 -13.859 1 61.84 92 ASP A CA 1
ATOM 719 C C . ASP A 1 92 ? 10.695 -7.82 -13.859 1 61.84 92 ASP A C 1
ATOM 721 O O . ASP A 1 92 ? 10.719 -7.094 -14.859 1 61.84 92 ASP A O 1
ATOM 725 N N . THR A 1 93 ? 9.695 -7.688 -13.117 1 72.81 93 THR A N 1
ATOM 726 C CA . THR A 1 93 ? 8.984 -6.434 -12.891 1 72.81 93 THR A CA 1
ATOM 727 C C . THR A 1 93 ? 9.898 -5.395 -12.258 1 72.81 93 THR A C 1
ATOM 729 O O . THR A 1 93 ? 10.594 -5.691 -11.281 1 72.81 93 THR A O 1
ATOM 732 N N . SER A 1 94 ? 10.133 -4.281 -13.023 1 83 94 SER A N 1
ATOM 733 C CA . SER A 1 94 ? 10.898 -3.174 -12.453 1 83 94 SER A CA 1
ATOM 734 C C . SER A 1 94 ? 10.055 -2.367 -11.477 1 83 94 SER A C 1
ATOM 736 O O . SER A 1 94 ? 8.898 -2.033 -11.766 1 83 94 SER A O 1
ATOM 738 N N . TYR A 1 95 ? 10.656 -2.209 -10.336 1 87 95 TYR A N 1
ATOM 739 C CA . TYR A 1 95 ? 9.914 -1.462 -9.32 1 87 95 TYR A CA 1
ATOM 740 C C . TYR A 1 95 ? 10.867 -0.824 -8.312 1 87 95 TYR A C 1
ATOM 742 O O . TYR A 1 95 ? 12.055 -1.158 -8.273 1 87 95 TYR A O 1
ATOM 750 N N . PHE A 1 96 ? 10.445 0.193 -7.656 1 92.12 96 PHE A N 1
ATOM 751 C CA . PHE A 1 96 ? 11.086 0.808 -6.504 1 92.12 96 PHE A CA 1
ATOM 752 C C . PHE A 1 96 ? 10.117 0.921 -5.336 1 92.12 96 PHE A C 1
ATOM 754 O O . PHE A 1 96 ? 8.984 1.377 -5.512 1 92.12 96 PHE A O 1
ATOM 761 N N . SER A 1 97 ? 10.555 0.339 -4.215 1 94 97 SER A N 1
ATOM 762 C CA . SER A 1 97 ? 9.688 0.373 -3.041 1 94 97 SER A CA 1
ATOM 763 C C . SER A 1 97 ? 10.461 0.779 -1.793 1 94 97 SER A C 1
ATOM 765 O O . SER A 1 97 ? 11.633 0.434 -1.646 1 94 97 SER A O 1
ATOM 767 N N . VAL A 1 98 ? 9.852 1.562 -0.969 1 96.06 98 VAL A N 1
ATOM 768 C CA . VAL A 1 98 ? 10.391 1.957 0.33 1 96.06 98 VAL A CA 1
ATOM 769 C C . VAL A 1 98 ? 9.414 1.557 1.436 1 96.06 98 VAL A C 1
ATOM 771 O O . VAL A 1 98 ? 8.234 1.914 1.392 1 96.06 98 VAL A O 1
ATOM 774 N N . VAL A 1 99 ? 9.898 0.753 2.338 1 95.38 99 VAL A N 1
ATOM 775 C CA . VAL A 1 99 ? 9.117 0.325 3.49 1 95.38 99 VAL A CA 1
ATOM 776 C C . VAL A 1 99 ? 9.695 0.941 4.766 1 95.38 99 VAL A C 1
ATOM 778 O O . VAL A 1 99 ? 10.875 0.775 5.062 1 95.38 99 VAL A O 1
ATOM 781 N N . ILE A 1 100 ? 8.844 1.627 5.469 1 96.94 100 ILE A N 1
ATOM 782 C CA . ILE A 1 100 ? 9.266 2.365 6.652 1 96.94 100 ILE A CA 1
ATOM 783 C C . ILE A 1 100 ? 8.531 1.836 7.879 1 96.94 100 ILE A C 1
ATOM 785 O O . ILE A 1 100 ? 7.301 1.767 7.891 1 96.94 100 ILE A O 1
ATOM 789 N N . PHE A 1 101 ? 9.344 1.443 8.844 1 96.44 101 PHE A N 1
ATOM 790 C CA . PHE A 1 101 ? 8.781 1.131 10.156 1 96.44 101 PHE A CA 1
ATOM 791 C C . PHE A 1 101 ? 8.945 2.307 11.109 1 96.44 101 PHE A C 1
ATOM 793 O O . PHE A 1 101 ? 10.008 2.938 11.148 1 96.44 101 PHE A O 1
ATOM 800 N N . GLY A 1 102 ? 7.832 2.609 11.797 1 96.44 102 GLY A N 1
ATOM 801 C CA . GLY A 1 102 ? 7.906 3.717 12.734 1 96.44 102 GLY A CA 1
ATOM 802 C C . GLY A 1 102 ? 6.695 3.816 13.641 1 96.44 102 GLY A C 1
ATOM 803 O O . GLY A 1 102 ? 5.914 2.869 13.75 1 96.44 102 GLY A O 1
ATOM 804 N N . LYS A 1 103 ? 6.629 4.977 14.352 1 95.75 103 LYS A N 1
ATOM 805 C CA . LYS A 1 103 ? 5.52 5.27 15.258 1 95.75 103 LYS A CA 1
ATOM 806 C C . LYS A 1 103 ? 4.758 6.512 14.797 1 95.75 103 LYS A C 1
ATOM 808 O O . LYS A 1 103 ? 5.363 7.527 14.461 1 95.75 103 LYS A O 1
ATOM 813 N N . ALA A 1 104 ? 3.492 6.32 14.734 1 95.12 104 ALA A N 1
ATOM 814 C CA . ALA A 1 104 ? 2.629 7.449 14.398 1 95.12 104 ALA A CA 1
ATOM 815 C C . ALA A 1 104 ? 2.152 8.172 15.656 1 95.12 104 ALA A C 1
ATOM 817 O O . ALA A 1 104 ? 1.501 7.574 16.516 1 95.12 104 ALA A O 1
ATOM 818 N N . ILE A 1 105 ? 2.469 9.461 15.727 1 93.94 105 ILE A N 1
ATOM 819 C CA . ILE A 1 105 ? 2.1 10.258 16.891 1 93.94 105 ILE A CA 1
ATOM 820 C C . ILE A 1 105 ? 1.307 11.484 16.453 1 93.94 105 ILE A C 1
ATOM 822 O O . ILE A 1 105 ? 1.649 12.133 15.469 1 93.94 105 ILE A O 1
ATOM 826 N N . LEU A 1 106 ? 0.265 11.727 17.234 1 91.69 106 LEU A N 1
ATOM 827 C CA . LEU A 1 106 ? -0.542 12.906 16.953 1 91.69 106 LEU A CA 1
ATOM 828 C C . LEU A 1 106 ? 0.263 14.188 17.172 1 91.69 106 LEU A C 1
ATOM 830 O O . LEU A 1 106 ? 0.94 14.32 18.203 1 91.69 106 LEU A O 1
ATOM 834 N N . VAL A 1 107 ? 0.174 15.07 16.172 1 91.12 107 VAL A N 1
ATOM 835 C CA . VAL A 1 107 ? 0.873 16.344 16.297 1 91.12 107 VAL A CA 1
ATOM 836 C C . VAL A 1 107 ? 0.03 17.312 17.109 1 91.12 107 VAL A C 1
ATOM 838 O O . VAL A 1 107 ? -1.066 17.703 16.703 1 91.12 107 VAL A O 1
ATOM 841 N N . GLU A 1 108 ? 0.602 17.734 18.234 1 88.06 108 GLU A N 1
ATOM 842 C CA . GLU A 1 108 ? -0.135 18.641 19.125 1 88.06 108 GLU A CA 1
ATOM 843 C C . GLU A 1 108 ? 0.304 20.078 18.938 1 88.06 108 GLU A C 1
ATOM 845 O O . GLU A 1 108 ? -0.469 21.016 19.203 1 88.06 108 GLU A O 1
ATOM 850 N N . ASP A 1 109 ? 1.531 20.266 18.5 1 88.56 109 ASP A N 1
ATOM 851 C CA . ASP A 1 109 ? 2.059 21.609 18.281 1 88.56 109 ASP A CA 1
ATOM 852 C C . ASP A 1 109 ? 1.35 22.297 17.109 1 88.56 109 ASP A C 1
ATOM 854 O O . ASP A 1 109 ? 1.413 21.812 15.977 1 88.56 109 ASP A O 1
ATOM 858 N N . LEU A 1 110 ? 0.73 23.375 17.359 1 84.44 110 LEU A N 1
ATOM 859 C CA . LEU A 1 110 ? -0.089 24.062 16.375 1 84.44 110 LEU A CA 1
ATOM 860 C C . LEU A 1 110 ? 0.774 24.625 15.242 1 84.44 110 LEU A C 1
ATOM 862 O O . LEU A 1 110 ? 0.339 24.672 14.094 1 84.44 110 LEU A O 1
ATOM 866 N N . GLU A 1 111 ? 1.944 25.078 15.617 1 87.44 111 GLU A N 1
ATOM 867 C CA . GLU A 1 111 ? 2.842 25.594 14.594 1 87.44 111 GLU A CA 1
ATOM 868 C C . GLU A 1 111 ? 3.244 24.484 13.609 1 87.44 111 GLU A C 1
ATOM 870 O O . GLU A 1 111 ? 3.268 24.719 12.398 1 87.44 111 GLU A O 1
ATOM 875 N N . GLU A 1 112 ? 3.555 23.359 14.156 1 89.25 112 GLU A N 1
ATOM 876 C CA . GLU A 1 112 ? 3.898 22.219 13.328 1 89.25 112 GLU A CA 1
ATOM 877 C C . GLU A 1 112 ? 2.717 21.781 12.469 1 89.25 112 GLU A C 1
ATOM 879 O O . GLU A 1 112 ? 2.881 21.484 11.281 1 89.25 112 GLU A O 1
ATOM 884 N N . LYS A 1 113 ? 1.641 21.781 13.039 1 87.31 113 LYS A N 1
ATOM 885 C CA . LYS A 1 113 ? 0.432 21.422 12.305 1 87.31 113 LYS A CA 1
ATOM 886 C C . LYS A 1 113 ? 0.194 22.375 11.133 1 87.31 113 LYS A C 1
ATOM 888 O O . LYS A 1 113 ? -0.092 21.938 10.016 1 87.31 113 LYS A O 1
ATOM 893 N N . ALA A 1 114 ? 0.283 23.609 11.398 1 85.25 114 ALA A N 1
ATOM 894 C CA . ALA A 1 114 ? 0.075 24.625 10.367 1 85.25 114 ALA A CA 1
ATOM 895 C C . ALA A 1 114 ? 1.072 24.453 9.219 1 85.25 114 ALA A C 1
ATOM 897 O O . ALA A 1 114 ? 0.706 24.562 8.047 1 85.25 114 ALA A O 1
ATOM 898 N N . ARG A 1 115 ? 2.25 24.266 9.633 1 89.19 115 ARG A N 1
ATOM 899 C CA . ARG A 1 115 ? 3.299 24.062 8.633 1 89.19 115 ARG A CA 1
ATOM 900 C C . ARG A 1 115 ? 2.998 22.859 7.754 1 89.19 115 ARG A C 1
ATOM 902 O O . ARG A 1 115 ? 3.074 22.953 6.523 1 89.19 115 ARG A O 1
ATOM 909 N N . VAL A 1 116 ? 2.654 21.781 8.344 1 88.62 116 VAL A N 1
ATOM 910 C CA . VAL A 1 116 ? 2.393 20.531 7.629 1 88.62 116 VAL A CA 1
ATOM 911 C C . VAL A 1 116 ? 1.185 20.703 6.711 1 88.62 116 VAL A C 1
ATOM 913 O O . VAL A 1 116 ? 1.222 20.312 5.547 1 88.62 116 VAL A O 1
ATOM 916 N N . LEU A 1 117 ? 0.155 21.312 7.176 1 84.5 117 LEU A N 1
ATOM 917 C CA . LEU A 1 117 ? -1.04 21.516 6.363 1 84.5 117 LEU A CA 1
ATOM 918 C C . LEU A 1 117 ? -0.744 22.422 5.18 1 84.5 117 LEU A C 1
ATOM 920 O O . LEU A 1 117 ? -1.296 22.25 4.094 1 84.5 117 LEU A O 1
ATOM 924 N N . THR A 1 118 ? 0.072 23.359 5.43 1 85.62 118 THR A N 1
ATOM 925 C CA . THR A 1 118 ? 0.506 24.25 4.348 1 85.62 118 THR A CA 1
ATOM 926 C C . THR A 1 118 ? 1.243 23.453 3.273 1 85.62 118 THR A C 1
ATOM 928 O O . THR A 1 118 ? 0.986 23.625 2.08 1 85.62 118 THR A O 1
ATOM 931 N N . LEU A 1 119 ? 2.117 22.594 3.68 1 89.62 119 LEU A N 1
ATOM 932 C CA . LEU A 1 119 ? 2.887 21.781 2.746 1 89.62 119 LEU A CA 1
ATOM 933 C C . LEU A 1 119 ? 1.976 20.828 1.979 1 89.62 119 LEU A C 1
ATOM 935 O O . LEU A 1 119 ? 2.193 20.578 0.792 1 89.62 119 LEU A O 1
ATOM 939 N N . ILE A 1 120 ? 1.019 20.281 2.674 1 84.69 120 ILE A N 1
ATOM 940 C CA . ILE A 1 120 ? 0.046 19.406 2.033 1 84.69 120 ILE A CA 1
ATOM 941 C C . ILE A 1 120 ? -0.694 20.172 0.937 1 84.69 120 ILE A C 1
ATOM 943 O O . ILE A 1 120 ? -0.831 19.688 -0.186 1 84.69 120 ILE A O 1
ATOM 947 N N . ALA A 1 121 ? -1.127 21.328 1.276 1 83.12 121 ALA A N 1
ATOM 948 C CA . ALA A 1 121 ? -1.838 22.156 0.304 1 83.12 121 ALA A CA 1
ATOM 949 C C . ALA A 1 121 ? -0.95 22.469 -0.894 1 83.12 121 ALA A C 1
ATOM 951 O O . ALA A 1 121 ? -1.4 22.422 -2.041 1 83.12 121 ALA A O 1
ATOM 952 N N . GLU A 1 122 ? 0.233 22.797 -0.665 1 86 122 GLU A N 1
ATOM 953 C CA . GLU A 1 122 ? 1.163 23.125 -1.737 1 86 122 GLU A CA 1
ATOM 954 C C . GLU A 1 122 ? 1.429 21.922 -2.637 1 86 122 GLU A C 1
ATOM 956 O O . GLU A 1 122 ? 1.529 22.062 -3.857 1 86 122 GLU A O 1
ATOM 961 N N . LYS A 1 123 ? 1.558 20.797 -2.037 1 88.19 123 LYS A N 1
ATOM 962 C CA . LYS A 1 123 ? 1.885 19.578 -2.777 1 88.19 123 LYS A CA 1
ATOM 963 C C . LYS A 1 123 ? 0.689 19.094 -3.592 1 88.19 123 LYS A C 1
ATOM 965 O O . LYS A 1 123 ? 0.849 18.641 -4.727 1 88.19 123 LYS A O 1
ATOM 970 N N . PHE A 1 124 ? -0.48 19.219 -3.09 1 85.62 124 PHE A N 1
ATOM 971 C CA . PHE A 1 124 ? -1.618 18.547 -3.699 1 85.62 124 PHE A CA 1
ATOM 972 C C . PHE A 1 124 ? -2.525 19.531 -4.41 1 85.62 124 PHE A C 1
ATOM 974 O O . PHE A 1 124 ? -3.264 19.172 -5.328 1 85.62 124 PHE A O 1
ATOM 981 N N . VAL A 1 125 ? -2.48 20.75 -3.955 1 79 125 VAL A N 1
ATOM 982 C CA . VAL A 1 125 ? -3.236 21.797 -4.633 1 79 125 VAL A CA 1
ATOM 983 C C . VAL A 1 125 ? -2.361 23.047 -4.805 1 79 125 VAL A C 1
ATOM 985 O O . VAL A 1 125 ? -2.637 24.094 -4.219 1 79 125 VAL A O 1
ATOM 988 N N . PRO A 1 126 ? -1.407 22.828 -5.637 1 79.81 126 PRO A N 1
ATOM 989 C CA . PRO A 1 126 ? -0.484 23.953 -5.797 1 79.81 126 PRO A CA 1
ATOM 990 C C . PRO A 1 126 ? -1.194 25.25 -6.172 1 79.81 126 PRO A C 1
ATOM 992 O O . PRO A 1 126 ? -2.105 25.25 -7.004 1 79.81 126 PRO A O 1
ATOM 995 N N . GLY A 1 127 ? -0.754 26.375 -5.551 1 75 127 GLY A N 1
ATOM 996 C CA . GLY A 1 127 ? -1.3 27.703 -5.844 1 75 127 GLY A CA 1
ATOM 997 C C . GLY A 1 127 ? -2.582 27.984 -5.09 1 75 127 GLY A C 1
ATOM 998 O O . GLY A 1 127 ? -3.145 29.078 -5.215 1 75 127 GLY A O 1
ATOM 999 N N . PHE A 1 128 ? -3.027 27 -4.391 1 71.62 128 PHE A N 1
ATOM 1000 C CA . PHE A 1 128 ? -4.262 27.172 -3.633 1 71.62 128 PHE A CA 1
ATOM 1001 C C . PHE A 1 128 ? -4.074 28.188 -2.52 1 71.62 128 PHE A C 1
ATOM 1003 O O . PHE A 1 128 ? -4.93 29.062 -2.318 1 71.62 128 PHE A O 1
ATOM 1010 N N . LEU A 1 129 ? -3.029 28 -1.81 1 72.19 129 LEU A N 1
ATOM 1011 C CA . LEU A 1 129 ? -2.762 28.922 -0.704 1 72.19 129 LEU A CA 1
ATOM 1012 C C . LEU A 1 129 ? -1.93 30.109 -1.172 1 72.19 129 LEU A C 1
ATOM 1014 O O . LEU A 1 129 ? -0.893 29.938 -1.815 1 72.19 129 LEU A O 1
ATOM 1018 N N . LYS A 1 130 ? -2.535 31.281 -1.017 1 74.25 130 LYS A N 1
ATOM 1019 C CA . LYS A 1 130 ? -1.748 32.469 -1.316 1 74.25 130 LYS A CA 1
ATOM 1020 C C . LYS A 1 130 ? -0.681 32.719 -0.252 1 74.25 130 LYS A C 1
ATOM 1022 O O . LYS A 1 130 ? 0.439 33.125 -0.567 1 74.25 130 LYS A O 1
ATOM 1027 N N . ASN A 1 131 ? -1.105 32.375 0.986 1 75.31 131 ASN A N 1
ATOM 1028 C CA . ASN A 1 131 ? -0.227 32.469 2.146 1 75.31 131 ASN A CA 1
ATOM 1029 C C . ASN A 1 131 ? -0.287 31.203 2.998 1 75.31 131 ASN A C 1
ATOM 1031 O O . ASN A 1 131 ? -1.295 30.5 2.992 1 75.31 131 ASN A O 1
ATOM 1035 N N . PRO A 1 132 ? 0.87 31 3.652 1 74.12 132 PRO A N 1
ATOM 1036 C CA . PRO A 1 132 ? 0.831 29.859 4.559 1 74.12 132 PRO A CA 1
ATOM 1037 C C . PRO A 1 132 ? -0.279 29.969 5.605 1 74.12 132 PRO A C 1
ATOM 1039 O O . PRO A 1 132 ? -0.659 31.078 5.992 1 74.12 132 PRO A O 1
ATOM 1042 N N . LEU A 1 133 ? -0.763 28.75 5.898 1 72.31 133 LEU A N 1
ATOM 1043 C CA . LEU A 1 133 ? -1.81 28.719 6.914 1 72.31 133 LEU A CA 1
ATOM 1044 C C . LEU A 1 133 ? -1.262 29.156 8.266 1 72.31 133 LEU A C 1
ATOM 1046 O O . LEU A 1 133 ? -0.13 28.828 8.625 1 72.31 133 LEU A O 1
ATOM 1050 N N . SER A 1 134 ? -2.07 30.016 8.891 1 71.94 134 SER A N 1
ATOM 1051 C CA . SER A 1 134 ? -1.669 30.469 10.227 1 71.94 134 SER A CA 1
ATOM 1052 C C . SER A 1 134 ? -2.141 29.484 11.297 1 71.94 134 SER A C 1
ATOM 1054 O O . SER A 1 134 ? -3.027 28.672 11.055 1 71.94 134 SER A O 1
ATOM 1056 N N . LYS A 1 135 ? -1.468 29.547 12.484 1 70.88 135 LYS A N 1
ATOM 1057 C CA . LYS A 1 135 ? -1.854 28.75 13.641 1 70.88 135 LYS A CA 1
ATOM 1058 C C . LYS A 1 135 ? -3.314 28.984 14.008 1 70.88 135 LYS A C 1
ATOM 1060 O O . LYS A 1 135 ? -4.012 28.062 14.438 1 70.88 135 LYS A O 1
ATOM 1065 N N . GLU A 1 136 ? -3.645 30.203 13.898 1 66.5 136 GLU A N 1
ATOM 1066 C CA . GLU A 1 136 ? -5.012 30.578 14.25 1 66.5 136 GLU A CA 1
ATOM 1067 C C . GLU A 1 136 ? -6.023 29.875 13.352 1 66.5 136 GLU A C 1
ATOM 1069 O O . GLU A 1 136 ? -7.082 29.453 13.812 1 66.5 136 GLU A O 1
ATOM 1074 N N . PHE A 1 137 ? -5.602 29.812 12.125 1 66.06 137 PHE A N 1
ATOM 1075 C CA . PHE A 1 137 ? -6.488 29.156 11.172 1 66.06 137 PHE A CA 1
ATOM 1076 C C . PHE A 1 137 ? -6.617 27.672 11.477 1 66.06 137 PHE A C 1
ATOM 1078 O O . PHE A 1 137 ? -7.723 27.125 11.484 1 66.06 137 PHE A O 1
ATOM 1085 N N . VAL A 1 138 ? -5.496 27.109 11.734 1 63.62 138 VAL A N 1
ATOM 1086 C CA . VAL A 1 138 ? -5.473 25.672 11.961 1 63.62 138 VAL A CA 1
ATOM 1087 C C . VAL A 1 138 ? -6.211 25.328 13.258 1 63.62 138 VAL A C 1
ATOM 1089 O O . VAL A 1 138 ? -6.836 24.281 13.367 1 63.62 138 VAL A O 1
ATOM 1092 N N . SER A 1 139 ? -6.039 26.188 14.227 1 62.69 139 SER A N 1
ATOM 1093 C CA . SER A 1 139 ? -6.738 25.984 15.492 1 62.69 139 SER A CA 1
ATOM 1094 C C . SER A 1 139 ? -8.25 26.031 15.305 1 62.69 139 SER A C 1
ATOM 1096 O O . SER A 1 139 ? -9 25.422 16.062 1 62.69 139 SER A O 1
ATOM 1098 N N . LYS A 1 140 ? -8.617 26.859 14.359 1 57.47 140 LYS A N 1
ATOM 1099 C CA . LYS A 1 140 ? -10.047 27.062 14.148 1 57.47 140 LYS A CA 1
ATOM 1100 C C . LYS A 1 140 ? -10.594 26.094 13.109 1 57.47 140 LYS A C 1
ATOM 1102 O O . LYS A 1 140 ? -11.797 25.812 13.086 1 57.47 140 LYS A O 1
ATOM 1107 N N . TYR A 1 141 ? -9.703 25.797 12.258 1 54.66 141 TYR A N 1
ATOM 1108 C CA . TYR A 1 141 ? -10.164 24.984 11.141 1 54.66 141 TYR A CA 1
ATOM 1109 C C . TYR A 1 141 ? -10.578 23.594 11.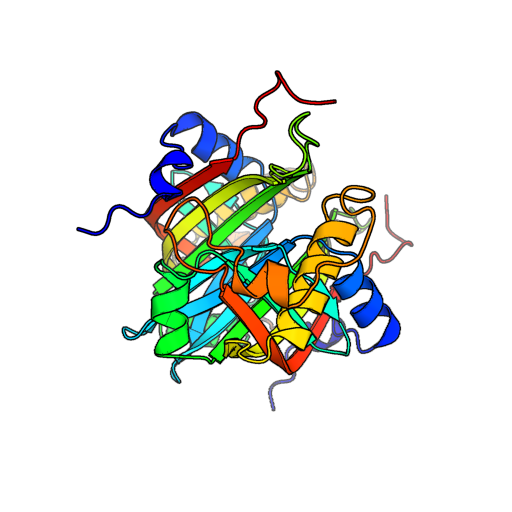625 1 54.66 141 TYR A C 1
ATOM 1111 O O . TYR A 1 141 ? -9.75 22.828 12.125 1 54.66 141 TYR A O 1
ATOM 1119 N N . ARG A 1 142 ? -11.758 23.578 12.094 1 52.56 142 ARG A N 1
ATOM 1120 C CA . ARG A 1 142 ? -12.492 22.359 12.414 1 52.56 142 ARG A CA 1
ATOM 1121 C C . ARG A 1 142 ? -13 21.688 11.148 1 52.56 142 ARG A C 1
ATOM 1123 O O . ARG A 1 142 ? -13.312 22.344 10.156 1 52.56 142 ARG A O 1
ATOM 1130 N N . SER A 1 143 ? -12.594 20.469 11.055 1 50.66 143 SER A N 1
ATOM 1131 C CA . SER A 1 143 ? -13.164 19.781 9.906 1 50.66 143 SER A CA 1
ATOM 1132 C C . SER A 1 143 ? -14.672 20 9.82 1 50.66 143 SER A C 1
ATOM 1134 O O . SER A 1 143 ? -15.375 19.906 10.836 1 50.66 143 SER A O 1
ATOM 1136 N N . SER A 1 144 ? -15.203 20.766 8.773 1 45.91 144 SER A N 1
ATOM 1137 C CA . SER A 1 144 ? -16.641 20.969 8.602 1 45.91 144 SER A CA 1
ATOM 1138 C C . SER A 1 144 ? -17.406 19.672 8.844 1 45.91 144 SER A C 1
ATOM 1140 O O . SER A 1 144 ? -18.625 19.703 9.055 1 45.91 144 SER A O 1
ATOM 1142 N N . ARG A 1 145 ? -16.75 18.688 8.625 1 44.41 145 ARG A N 1
ATOM 1143 C CA . ARG A 1 145 ? -17.516 17.453 8.602 1 44.41 145 ARG A CA 1
ATOM 1144 C C . ARG A 1 145 ? -17.734 16.906 10.008 1 44.41 145 ARG A C 1
ATOM 1146 O O . ARG A 1 145 ? -18.797 16.344 10.305 1 44.41 145 ARG A O 1
ATOM 1153 N N . ASP A 1 146 ? -16.766 16.812 10.82 1 48.34 146 ASP A N 1
ATOM 1154 C CA . ASP A 1 146 ? -17.016 16.219 12.133 1 48.34 146 ASP A CA 1
ATOM 1155 C C . ASP A 1 146 ? -16.781 17.25 13.242 1 48.34 146 ASP A C 1
ATOM 1157 O O . ASP A 1 146 ? -16.828 16.906 14.43 1 48.34 146 ASP A O 1
ATOM 1161 N N . ASN A 1 147 ? -16.781 18.484 12.859 1 50.53 147 ASN A N 1
ATOM 1162 C CA . ASN A 1 147 ? -16.516 19.531 13.844 1 50.53 147 ASN A CA 1
ATOM 1163 C C . ASN A 1 147 ? -15.227 19.25 14.609 1 50.53 147 ASN A C 1
ATOM 1165 O O . ASN A 1 147 ? -15.047 19.719 15.734 1 50.53 147 ASN A O 1
ATOM 1169 N N . ASN A 1 148 ? -14.609 18.188 14.156 1 54 148 ASN A N 1
ATOM 1170 C CA . ASN A 1 148 ? -13.32 17.875 14.773 1 54 148 ASN A CA 1
ATOM 1171 C C . ASN A 1 148 ? -12.164 18.406 13.938 1 54 148 ASN A C 1
ATOM 1173 O O . ASN A 1 148 ? -12.297 18.609 12.727 1 54 148 ASN A O 1
ATOM 1177 N N . THR A 1 149 ? -11.219 18.984 14.578 1 58.5 149 THR A N 1
ATOM 1178 C CA . THR A 1 149 ? -10.023 19.531 13.938 1 58.5 149 THR A CA 1
ATOM 1179 C C . THR A 1 149 ? -9.289 18.453 13.148 1 58.5 149 THR A C 1
ATOM 1181 O O . THR A 1 149 ? -9.359 17.266 13.484 1 58.5 149 THR A O 1
ATOM 1184 N N . THR A 1 150 ? -8.945 18.656 11.945 1 69.81 150 THR A N 1
ATOM 1185 C CA . THR A 1 150 ? -8.109 17.781 11.133 1 69.81 150 THR A CA 1
ATOM 1186 C C . THR A 1 150 ? -6.953 17.219 11.953 1 69.81 150 THR A C 1
ATOM 1188 O O . THR A 1 150 ? -6.266 17.969 12.648 1 69.81 150 THR A O 1
ATOM 1191 N N . ALA A 1 151 ? -6.918 15.953 12.133 1 81.81 151 ALA A N 1
ATOM 1192 C CA . ALA A 1 151 ? -5.816 15.297 12.828 1 81.81 151 ALA A CA 1
ATOM 1193 C C . ALA A 1 151 ? -4.613 15.117 11.914 1 81.81 151 ALA A C 1
ATOM 1195 O O . ALA A 1 151 ? -4.766 14.758 10.742 1 81.81 151 ALA A O 1
ATOM 1196 N N . VAL A 1 152 ? -3.479 15.586 12.406 1 89.19 152 VAL A N 1
ATOM 1197 C CA . VAL A 1 152 ? -2.223 15.359 11.703 1 89.19 152 VAL A CA 1
ATOM 1198 C C . VAL A 1 152 ? -1.341 14.406 12.508 1 89.19 152 VAL A C 1
ATOM 1200 O O . VAL A 1 152 ? -1.137 14.602 13.711 1 89.19 152 VAL A O 1
ATOM 1203 N N . TYR A 1 153 ? -0.893 13.359 11.867 1 93.88 153 TYR A N 1
ATOM 1204 C CA . TYR A 1 153 ? 0.017 12.406 12.5 1 93.88 153 TYR A CA 1
ATOM 1205 C C . TYR A 1 153 ? 1.413 12.508 11.898 1 93.88 153 TYR A C 1
ATOM 1207 O O . TYR A 1 153 ? 1.562 12.727 10.695 1 93.88 153 TYR A O 1
ATOM 1215 N N . CYS A 1 154 ? 2.285 12.375 12.758 1 96.38 154 CYS A N 1
ATOM 1216 C CA . CYS A 1 154 ? 3.686 12.305 12.352 1 96.38 154 CYS A CA 1
ATOM 1217 C C . CYS A 1 154 ? 4.246 10.906 12.555 1 96.38 154 CYS A C 1
ATOM 1219 O O . CYS A 1 154 ? 4.094 10.32 13.633 1 96.38 154 CYS A O 1
ATOM 1221 N N . ILE A 1 155 ? 4.801 10.359 11.539 1 97 155 ILE A N 1
ATOM 1222 C CA . ILE A 1 155 ? 5.477 9.07 11.625 1 97 155 ILE A CA 1
ATOM 1223 C C . ILE A 1 155 ? 6.992 9.281 11.641 1 97 155 ILE A C 1
ATOM 1225 O O . ILE A 1 155 ? 7.566 9.75 10.656 1 97 155 ILE A O 1
ATOM 1229 N N . SER A 1 156 ? 7.539 8.961 12.703 1 96.31 156 SER A N 1
ATOM 1230 C CA . SER A 1 156 ? 8.992 8.977 12.836 1 96.31 156 SER A CA 1
ATOM 1231 C C . SER A 1 156 ? 9.602 7.629 12.453 1 96.31 156 SER A C 1
ATOM 1233 O O . SER A 1 156 ? 9.359 6.625 13.133 1 96.31 156 SER A O 1
ATOM 1235 N N . PRO A 1 157 ? 10.438 7.613 11.422 1 95.75 157 PRO A N 1
ATOM 1236 C CA . PRO A 1 157 ? 10.992 6.336 10.969 1 95.75 157 PRO A CA 1
ATOM 1237 C C . PRO A 1 157 ? 11.953 5.715 11.977 1 95.75 157 PRO A C 1
ATOM 1239 O O . PRO A 1 157 ? 12.805 6.414 12.539 1 95.75 157 PRO A O 1
ATOM 1242 N N . GLU A 1 158 ? 11.766 4.492 12.281 1 94.94 158 GLU A N 1
ATOM 1243 C CA . GLU A 1 158 ? 12.695 3.699 13.078 1 94.94 158 GLU A CA 1
ATOM 1244 C C . GLU A 1 158 ? 13.578 2.834 12.188 1 94.94 158 GLU A C 1
ATOM 1246 O O . GLU A 1 158 ? 14.742 2.58 12.516 1 94.94 158 GLU A O 1
ATOM 1251 N N . ASP A 1 159 ? 13.031 2.365 11.156 1 93.88 159 ASP A N 1
ATOM 1252 C CA . ASP A 1 159 ? 13.727 1.561 10.156 1 93.88 159 ASP A CA 1
ATOM 1253 C C . ASP A 1 159 ? 13.203 1.849 8.75 1 93.88 159 ASP A C 1
ATOM 1255 O O . ASP A 1 159 ? 11.992 1.997 8.555 1 93.88 159 ASP A O 1
ATOM 1259 N N . ILE A 1 160 ? 14.133 1.977 7.828 1 93 160 ILE A N 1
ATOM 1260 C CA . ILE A 1 160 ? 13.773 2.221 6.434 1 93 160 ILE A CA 1
ATOM 1261 C C . ILE A 1 160 ? 14.445 1.18 5.539 1 93 160 ILE A C 1
ATOM 1263 O O . ILE A 1 160 ? 15.656 0.958 5.633 1 93 160 ILE A O 1
ATOM 1267 N N . THR A 1 161 ? 13.648 0.538 4.785 1 90.44 161 THR A N 1
ATOM 1268 C CA . THR A 1 161 ? 14.156 -0.409 3.797 1 90.44 161 THR A CA 1
ATOM 1269 C C . THR A 1 161 ? 13.664 -0.046 2.398 1 90.44 161 THR A C 1
ATOM 1271 O O . THR A 1 161 ? 12.461 0.16 2.191 1 90.44 161 THR A O 1
ATOM 1274 N N . ALA A 1 162 ? 14.57 0.079 1.553 1 92.06 162 ALA A N 1
ATOM 1275 C CA . ALA A 1 162 ? 14.25 0.362 0.156 1 92.06 162 ALA A CA 1
ATOM 1276 C C . ALA A 1 162 ? 14.703 -0.777 -0.752 1 92.06 162 ALA A C 1
ATOM 1278 O O . ALA A 1 162 ? 15.82 -1.289 -0.608 1 92.06 162 ALA A O 1
ATOM 1279 N N . LYS A 1 163 ? 13.812 -1.225 -1.623 1 85.62 163 LYS A N 1
ATOM 1280 C CA . LYS A 1 163 ? 14.109 -2.293 -2.574 1 85.62 163 LYS A CA 1
ATOM 1281 C C . LYS A 1 163 ? 13.875 -1.829 -4.008 1 85.62 163 LYS A C 1
ATOM 1283 O O . LYS A 1 163 ? 12.93 -1.087 -4.281 1 85.62 163 LYS A O 1
ATOM 1288 N N . GLU A 1 164 ? 14.82 -2.203 -4.801 1 83.56 164 GLU A N 1
ATOM 1289 C CA . GLU A 1 164 ? 14.695 -1.879 -6.219 1 83.56 164 GLU A CA 1
ATOM 1290 C C . GLU A 1 164 ? 15.031 -3.082 -7.094 1 83.56 164 GLU A C 1
ATOM 1292 O O . GLU A 1 164 ? 15.883 -3.898 -6.734 1 83.56 164 GLU A O 1
ATOM 1297 N N . ASN A 1 165 ? 14.266 -3.318 -8.047 1 73.94 165 ASN A N 1
ATOM 1298 C CA . ASN A 1 165 ? 14.609 -4.23 -9.133 1 73.94 165 ASN A CA 1
ATOM 1299 C C . ASN A 1 165 ? 14.859 -3.479 -10.438 1 73.94 165 ASN A C 1
ATOM 1301 O O . ASN A 1 165 ? 13.938 -3.277 -11.227 1 73.94 165 ASN A O 1
ATOM 1305 N N . PRO A 1 166 ? 16.188 -2.979 -10.516 1 57.03 166 PRO A N 1
ATOM 1306 C CA . PRO A 1 166 ? 16.5 -2.193 -11.711 1 57.03 166 PRO A CA 1
ATOM 1307 C C . PRO A 1 166 ? 16.516 -3.041 -12.984 1 57.03 166 PRO A C 1
ATOM 1309 O O . PRO A 1 166 ? 16.75 -4.254 -12.914 1 57.03 166 PRO A O 1
ATOM 1312 N N . ILE A 1 167 ? 15.812 -2.57 -14.102 1 51.22 167 ILE A N 1
ATOM 1313 C CA . ILE A 1 167 ? 15.93 -3.219 -15.398 1 51.22 167 ILE A CA 1
ATOM 1314 C C . ILE A 1 167 ? 17.406 -3.438 -15.742 1 51.22 167 ILE A C 1
ATOM 1316 O O . ILE A 1 167 ? 18.234 -2.547 -15.531 1 51.22 167 ILE A O 1
ATOM 1320 N N . ASP A 1 168 ? 17.859 -4.484 -15.758 1 43.41 168 ASP A N 1
ATOM 1321 C CA . ASP A 1 168 ? 19.031 -4.57 -16.641 1 43.41 168 ASP A CA 1
ATOM 1322 C C . ASP A 1 168 ? 18.703 -4.062 -18.031 1 43.41 168 ASP A C 1
ATOM 1324 O O . ASP A 1 168 ? 17.828 -4.605 -18.703 1 43.41 168 ASP A O 1
ATOM 1328 N N . MET A 1 169 ? 18.922 -2.74 -18.438 1 35.84 169 MET A N 1
ATOM 1329 C CA . MET A 1 169 ? 18.891 -2.178 -19.797 1 35.84 169 MET A CA 1
ATOM 1330 C C . MET A 1 169 ? 19.344 -3.205 -20.828 1 35.84 169 MET A C 1
ATOM 1332 O O . MET A 1 169 ? 19.047 -3.07 -22.016 1 35.84 169 MET A O 1
ATOM 1336 N N . GLU A 1 170 ? 20.219 -3.855 -20.578 1 34 170 GLU A N 1
ATOM 1337 C CA . GLU A 1 170 ? 20.828 -4.57 -21.688 1 34 170 GLU A CA 1
ATOM 1338 C C . GLU A 1 170 ? 19.891 -5.617 -22.266 1 34 170 GLU A C 1
ATOM 1340 O O . GLU A 1 170 ? 20.031 -6.031 -23.422 1 34 170 GLU A O 1
ATOM 1345 N N . ASN A 1 171 ? 19.016 -6.277 -21.547 1 35.41 171 ASN A N 1
ATOM 1346 C CA . ASN A 1 171 ? 18.25 -7.316 -22.234 1 35.41 171 ASN A CA 1
ATOM 1347 C C . ASN A 1 171 ? 16.766 -6.965 -22.312 1 35.41 171 ASN A C 1
ATOM 1349 O O . ASN A 1 171 ? 15.914 -7.844 -22.203 1 35.41 171 ASN A O 1
ATOM 1353 N N . MET A 1 172 ? 16.422 -5.793 -22.375 1 32.59 172 MET A N 1
ATOM 1354 C CA . MET A 1 172 ? 15.18 -5.176 -22.828 1 32.59 172 MET A CA 1
ATOM 1355 C C . MET A 1 172 ? 14.898 -5.531 -24.281 1 32.59 172 MET A C 1
ATOM 1357 O O . MET A 1 172 ? 15.781 -5.418 -25.125 1 32.59 172 MET A O 1
ATOM 1361 N N . VAL A 1 173 ? 14.32 -6.652 -24.609 1 29.81 173 VAL A N 1
ATOM 1362 C CA . VAL A 1 173 ? 13.883 -6.746 -26 1 29.81 173 VAL A CA 1
ATOM 1363 C C . VAL A 1 173 ? 12.547 -6.027 -26.172 1 29.81 173 VAL A C 1
ATOM 1365 O O . VAL A 1 173 ? 11.742 -5.973 -25.25 1 29.81 173 VAL A O 1
ATOM 1368 N N . MET B 1 1 ? -24.141 3.953 16.312 1 24.58 1 MET B N 1
ATOM 1369 C CA . MET B 1 1 ? -23.312 3.336 15.281 1 24.58 1 MET B CA 1
ATOM 1370 C C . MET B 1 1 ? -22.656 4.395 14.398 1 24.58 1 MET B C 1
ATOM 1372 O O . MET B 1 1 ? -23.359 5.164 13.734 1 24.58 1 MET B O 1
ATOM 1376 N N . GLU B 1 2 ? -21.766 5.312 14.836 1 32.22 2 GLU B N 1
ATOM 1377 C CA . GLU B 1 2 ? -21.203 6.582 14.406 1 32.22 2 GLU B CA 1
ATOM 1378 C C . GLU B 1 2 ? -20.75 6.52 12.945 1 32.22 2 GLU B C 1
ATOM 1380 O O . GLU B 1 2 ? -19.891 5.711 12.586 1 32.22 2 GLU B O 1
ATOM 1385 N N . GLU B 1 3 ? -21.688 6.641 12.078 1 32.59 3 GLU B N 1
ATOM 1386 C CA . GLU B 1 3 ? -21.75 6.523 10.625 1 32.59 3 GLU B CA 1
ATOM 1387 C C . GLU B 1 3 ? -20.625 7.32 9.953 1 32.59 3 GLU B C 1
ATOM 1389 O O . GLU B 1 3 ? -20.5 8.523 10.172 1 32.59 3 GLU B O 1
ATOM 1394 N N . ILE B 1 4 ? -19.438 6.871 9.945 1 40.31 4 ILE B N 1
ATOM 1395 C CA . ILE B 1 4 ? -18.219 7.43 9.391 1 40.31 4 ILE B CA 1
ATOM 1396 C C . ILE B 1 4 ? -18.531 8.18 8.094 1 40.31 4 ILE B C 1
ATOM 1398 O O . ILE B 1 4 ? -19.234 7.66 7.223 1 40.31 4 ILE B O 1
ATOM 1402 N N . SER B 1 5 ? -18.719 9.469 8.156 1 42.34 5 SER B N 1
ATOM 1403 C CA . SER B 1 5 ? -18.891 10.406 7.047 1 42.34 5 SER B CA 1
ATOM 1404 C C . SER B 1 5 ? -18.328 9.828 5.746 1 42.34 5 SER B C 1
ATOM 1406 O O . SER B 1 5 ? -18.734 10.242 4.656 1 42.34 5 SER B O 1
ATOM 1408 N N . TYR B 1 6 ? -17.469 8.781 5.828 1 50.5 6 TYR B N 1
ATOM 1409 C CA . TYR B 1 6 ? -16.766 8.164 4.715 1 50.5 6 TYR B CA 1
ATOM 1410 C C . TYR B 1 6 ? -17.656 7.18 3.975 1 50.5 6 TYR B C 1
ATOM 1412 O O . TYR B 1 6 ? -17.203 6.457 3.088 1 50.5 6 TYR B O 1
ATOM 1420 N N . THR B 1 7 ? -18.781 7.039 4.48 1 49.16 7 THR B N 1
ATOM 1421 C CA . THR B 1 7 ? -19.656 6.148 3.736 1 49.16 7 THR B CA 1
ATOM 1422 C C . THR B 1 7 ? -19.906 6.676 2.326 1 49.16 7 THR B C 1
ATOM 1424 O O . THR B 1 7 ? -20.203 5.91 1.412 1 49.16 7 THR B O 1
ATOM 1427 N N . ALA B 1 8 ? -19.703 8.039 2.25 1 52.62 8 ALA B N 1
ATOM 1428 C CA . ALA B 1 8 ? -20.031 8.625 0.951 1 52.62 8 ALA B CA 1
ATOM 1429 C C . ALA B 1 8 ? -19.016 8.195 -0.109 1 52.62 8 ALA B C 1
ATOM 1431 O O . ALA B 1 8 ? -19.281 8.297 -1.309 1 52.62 8 ALA B O 1
ATOM 1432 N N . ARG B 1 9 ? -18.125 7.5 0.295 1 66.44 9 ARG B N 1
ATOM 1433 C CA . ARG B 1 9 ? -17.125 7.188 -0.72 1 66.44 9 ARG B CA 1
ATOM 1434 C C . ARG B 1 9 ? -17.078 5.688 -0.987 1 66.44 9 ARG B C 1
ATOM 1436 O O . ARG B 1 9 ? -16.219 5.223 -1.749 1 66.44 9 ARG B O 1
ATOM 1443 N N . ILE B 1 10 ? -18.234 4.992 -0.446 1 74 10 ILE B N 1
ATOM 1444 C CA . ILE B 1 10 ? -18.203 3.545 -0.62 1 74 10 ILE B CA 1
ATOM 1445 C C . ILE B 1 10 ? -18.734 3.178 -2.004 1 74 10 ILE B C 1
ATOM 1447 O O . ILE B 1 10 ? -19.766 3.68 -2.434 1 74 10 ILE B O 1
ATOM 1451 N N . CYS B 1 11 ? -18.016 2.461 -2.699 1 80.62 11 CYS B N 1
ATOM 1452 C CA . CYS B 1 11 ? -18.422 1.903 -3.988 1 80.62 11 CYS B CA 1
ATOM 1453 C C . CYS B 1 11 ? -18.891 0.46 -3.838 1 80.62 11 CYS B C 1
ATOM 1455 O O . CYS B 1 11 ? -18.125 -0.403 -3.404 1 80.62 11 CYS B O 1
ATOM 1457 N N . SER B 1 12 ? -20.078 0.16 -4.207 1 81.62 12 SER B N 1
ATOM 1458 C CA . SER B 1 12 ? -20.625 -1.188 -4.062 1 81.62 12 SER B CA 1
ATOM 1459 C C . SER B 1 12 ? -20.797 -1.861 -5.422 1 81.62 12 SER B C 1
ATOM 1461 O O . SER B 1 12 ? -21.406 -2.932 -5.516 1 81.62 12 SER B O 1
ATOM 1463 N N . ASP B 1 13 ? -20.266 -1.258 -6.465 1 87.38 13 ASP B N 1
ATOM 1464 C CA . ASP B 1 13 ? -20.344 -1.841 -7.801 1 87.38 13 ASP B CA 1
ATOM 1465 C C . ASP B 1 13 ? -19.375 -3.006 -7.949 1 87.38 13 ASP B C 1
ATOM 1467 O O . ASP B 1 13 ? -18.188 -2.799 -8.219 1 87.38 13 ASP B O 1
ATOM 1471 N N . GLU B 1 14 ? -19.922 -4.16 -7.887 1 90.31 14 GLU B N 1
ATOM 1472 C CA . GLU B 1 14 ? -19.094 -5.367 -7.91 1 90.31 14 GLU B CA 1
ATOM 1473 C C . GLU B 1 14 ? -18.328 -5.492 -9.227 1 90.31 14 GLU B C 1
ATOM 1475 O O . GLU B 1 14 ? -17.188 -5.953 -9.242 1 90.31 14 GLU B O 1
ATOM 1480 N N . ARG B 1 15 ? -19.031 -5.145 -10.281 1 91.75 15 ARG B N 1
ATOM 1481 C CA . ARG B 1 15 ? -18.375 -5.23 -11.578 1 91.75 15 ARG B CA 1
ATOM 1482 C C . ARG B 1 15 ? -17.156 -4.316 -11.648 1 91.75 15 ARG B C 1
ATOM 1484 O O . ARG B 1 15 ? -16.109 -4.715 -12.148 1 91.75 15 ARG B O 1
ATOM 1491 N N . LYS B 1 16 ? -17.328 -3.105 -11.172 1 92.38 16 LYS B N 1
ATOM 1492 C CA . LYS B 1 16 ? -16.234 -2.146 -11.148 1 92.38 16 LYS B CA 1
ATOM 1493 C C . LYS B 1 16 ? -15.086 -2.637 -10.266 1 92.38 16 LYS B C 1
ATOM 1495 O O . LYS B 1 16 ? -13.914 -2.562 -10.648 1 92.38 16 LYS B O 1
ATOM 1500 N N . ILE B 1 17 ? -15.445 -3.115 -9.141 1 94.19 17 ILE B N 1
ATOM 1501 C CA . ILE B 1 17 ? -14.461 -3.619 -8.18 1 94.19 17 ILE B CA 1
ATOM 1502 C C . ILE B 1 17 ? -13.695 -4.793 -8.797 1 94.19 17 ILE B C 1
ATOM 1504 O O . ILE B 1 17 ? -12.469 -4.828 -8.758 1 94.19 17 ILE B O 1
ATOM 1508 N N . ASN B 1 18 ? -14.43 -5.723 -9.406 1 94.75 18 ASN B N 1
ATOM 1509 C CA . ASN B 1 18 ? -13.812 -6.895 -10.016 1 94.75 18 ASN B CA 1
ATOM 1510 C C . ASN B 1 18 ? -12.891 -6.504 -11.164 1 94.75 18 ASN B C 1
ATOM 1512 O O . ASN B 1 18 ? -11.789 -7.039 -11.289 1 94.75 18 ASN B O 1
ATOM 1516 N N . SER B 1 19 ? -13.344 -5.594 -11.977 1 95.44 19 SER B N 1
ATOM 1517 C CA . SER B 1 19 ? -12.523 -5.133 -13.094 1 95.44 19 SER B CA 1
ATOM 1518 C C . SER B 1 19 ? -11.25 -4.453 -12.609 1 95.44 19 SER B C 1
ATOM 1520 O O . SER B 1 19 ? -10.172 -4.68 -13.148 1 95.44 19 SER B O 1
ATOM 1522 N N . PHE B 1 20 ? -11.445 -3.656 -11.633 1 95.38 20 PHE B N 1
ATOM 1523 C CA . PHE B 1 20 ? -10.32 -2.938 -11.047 1 95.38 20 PHE B CA 1
ATOM 1524 C C . PHE B 1 20 ? -9.281 -3.912 -10.5 1 95.38 20 PHE B C 1
ATOM 1526 O O . PHE B 1 20 ? -8.086 -3.793 -10.805 1 95.38 20 PHE B O 1
ATOM 1533 N N . LEU B 1 21 ? -9.711 -4.922 -9.742 1 96.5 21 LEU B N 1
ATOM 1534 C CA . LEU B 1 21 ? -8.82 -5.906 -9.148 1 96.5 21 LEU B CA 1
ATOM 1535 C C . LEU B 1 21 ? -8.148 -6.754 -10.219 1 96.5 21 LEU B C 1
ATOM 1537 O O . LEU B 1 21 ? -6.996 -7.168 -10.062 1 96.5 21 LEU B O 1
ATOM 1541 N N . THR B 1 22 ? -8.867 -7.008 -11.234 1 95.44 22 THR B N 1
ATOM 1542 C CA . THR B 1 22 ? -8.328 -7.82 -12.32 1 95.44 22 THR B CA 1
ATOM 1543 C C . THR B 1 22 ? -7.262 -7.051 -13.094 1 95.44 22 THR B C 1
ATOM 1545 O O . THR B 1 22 ? -6.25 -7.621 -13.5 1 95.44 22 THR B O 1
ATOM 1548 N N . GLU B 1 23 ? -7.398 -5.789 -13.242 1 94.69 23 GLU B N 1
ATOM 1549 C CA . GLU B 1 23 ? -6.555 -4.969 -14.102 1 94.69 23 GLU B CA 1
ATOM 1550 C C . GLU B 1 23 ? -5.27 -4.559 -13.391 1 94.69 23 GLU B C 1
ATOM 1552 O O . GLU B 1 23 ? -4.203 -4.504 -14 1 94.69 23 GLU B O 1
ATOM 1557 N N . LYS B 1 24 ? -5.395 -4.215 -12.172 1 95.25 24 LYS B N 1
ATOM 1558 C CA . LYS B 1 24 ? -4.234 -3.695 -11.453 1 95.25 24 LYS B CA 1
ATOM 1559 C C . LYS B 1 24 ? -3.186 -4.785 -11.25 1 95.25 24 LYS B C 1
ATOM 1561 O O . LYS B 1 24 ? -3.523 -5.961 -11.086 1 95.25 24 LYS B O 1
ATOM 1566 N N . ARG B 1 25 ? -1.925 -4.359 -11.234 1 94.12 25 ARG B N 1
ATOM 1567 C CA . ARG B 1 25 ? -0.804 -5.293 -11.242 1 94.12 25 ARG B CA 1
ATOM 1568 C C . ARG B 1 25 ? -0.214 -5.457 -9.852 1 94.12 25 ARG B C 1
ATOM 1570 O O . ARG B 1 25 ? 0.385 -6.492 -9.539 1 94.12 25 ARG B O 1
ATOM 1577 N N . VAL B 1 26 ? -0.321 -4.391 -9.109 1 95.19 26 VAL B N 1
ATOM 1578 C CA . VAL B 1 26 ? 0.35 -4.387 -7.812 1 95.19 26 VAL B CA 1
ATOM 1579 C C . VAL B 1 26 ? -0.667 -4.121 -6.707 1 95.19 26 VAL B C 1
ATOM 1581 O O . VAL B 1 26 ? -1.557 -3.281 -6.859 1 95.19 26 VAL B O 1
ATOM 1584 N N . GLY B 1 27 ? -0.593 -4.836 -5.625 1 97 27 GLY B N 1
ATOM 1585 C CA . GLY B 1 27 ? -1.29 -4.594 -4.375 1 97 27 GLY B CA 1
ATOM 1586 C C . GLY B 1 27 ? -0.375 -4.633 -3.164 1 97 27 GLY B C 1
ATOM 1587 O O . GLY B 1 27 ? 0.762 -5.102 -3.254 1 97 27 GLY B O 1
ATOM 1588 N N . VAL B 1 28 ? -0.839 -4.062 -2.096 1 97.5 28 VAL B N 1
ATOM 1589 C CA . VAL B 1 28 ? -0.044 -4.07 -0.873 1 97.5 28 VAL B CA 1
ATOM 1590 C C . VAL B 1 28 ? -0.592 -5.117 0.095 1 97.5 28 VAL B C 1
ATOM 1592 O O . VAL B 1 28 ? -1.766 -5.07 0.471 1 97.5 28 VAL B O 1
ATOM 1595 N N . LEU B 1 29 ? 0.27 -6.012 0.414 1 97.06 29 LEU B N 1
ATOM 1596 C CA . LEU B 1 29 ? -0.056 -7.051 1.387 1 97.06 29 LEU B CA 1
ATOM 1597 C C . LEU B 1 29 ? 0.283 -6.594 2.803 1 97.06 29 LEU B C 1
ATOM 1599 O O . LEU B 1 29 ? 1.458 -6.438 3.143 1 97.06 29 LEU B O 1
ATOM 1603 N N . GLY B 1 30 ? -0.76 -6.344 3.58 1 96.81 30 GLY B N 1
ATOM 1604 C CA . GLY B 1 30 ? -0.587 -5.992 4.98 1 96.81 30 GLY B CA 1
ATOM 1605 C C . GLY B 1 30 ? -0.684 -7.191 5.91 1 96.81 30 GLY B C 1
ATOM 1606 O O . GLY B 1 30 ? -1.636 -7.969 5.828 1 96.81 30 GLY B O 1
ATOM 1607 N N . MET B 1 31 ? 0.278 -7.332 6.723 1 95.75 31 MET B N 1
ATOM 1608 C CA . MET B 1 31 ? 0.353 -8.43 7.684 1 95.75 31 MET B CA 1
ATOM 1609 C C . MET B 1 31 ? 0.689 -7.91 9.078 1 95.75 31 MET B C 1
ATOM 1611 O O . MET B 1 31 ? 1.062 -6.746 9.234 1 95.75 31 MET B O 1
ATOM 1615 N N . CYS B 1 32 ? 0.45 -8.727 10.07 1 93.94 32 CYS B N 1
ATOM 1616 C CA . CYS B 1 32 ? 0.893 -8.484 11.445 1 93.94 32 CYS B CA 1
ATOM 1617 C C . CYS B 1 32 ? 1.78 -9.625 11.938 1 93.94 32 CYS B C 1
ATOM 1619 O O . CYS B 1 32 ? 1.413 -10.797 11.828 1 93.94 32 CYS B O 1
ATOM 1621 N N . ASP B 1 33 ? 2.916 -9.227 12.375 1 89.31 33 ASP B N 1
ATOM 1622 C CA . ASP B 1 33 ? 3.791 -10.273 12.891 1 89.31 33 ASP B CA 1
ATOM 1623 C C . ASP B 1 33 ? 3.35 -10.719 14.281 1 89.31 33 ASP B C 1
ATOM 1625 O O . ASP B 1 33 ? 2.352 -10.227 14.812 1 89.31 33 ASP B O 1
ATOM 1629 N N . LYS B 1 34 ? 4.09 -11.656 14.852 1 86.38 34 LYS B N 1
ATOM 1630 C CA . LYS B 1 34 ? 3.719 -12.25 16.141 1 86.38 34 LYS B CA 1
ATOM 1631 C C . LYS B 1 34 ? 3.762 -11.211 17.25 1 86.38 34 LYS B C 1
ATOM 1633 O O . LYS B 1 34 ? 3.064 -11.344 18.266 1 86.38 34 LYS B O 1
ATOM 1638 N N . GLU B 1 35 ? 4.562 -10.172 17.078 1 86.44 35 GLU B N 1
ATOM 1639 C CA . GLU B 1 35 ? 4.715 -9.125 18.094 1 86.44 35 GLU B CA 1
ATOM 1640 C C . GLU B 1 35 ? 3.68 -8.023 17.906 1 86.44 35 GLU B C 1
ATOM 1642 O O . GLU B 1 35 ? 3.652 -7.055 18.672 1 86.44 35 GLU B O 1
ATOM 1647 N N . GLY B 1 36 ? 2.893 -8.164 16.922 1 87.19 36 GLY B N 1
ATOM 1648 C CA . GLY B 1 36 ? 1.869 -7.164 16.672 1 87.19 36 GLY B CA 1
ATOM 1649 C C . GLY B 1 36 ? 2.377 -5.988 15.852 1 87.19 36 GLY B C 1
ATOM 1650 O O . GLY B 1 36 ? 1.812 -4.891 15.914 1 87.19 36 GLY B O 1
ATOM 1651 N N . LYS B 1 37 ? 3.424 -6.211 15.203 1 91.12 37 LYS B N 1
ATOM 1652 C CA . LYS B 1 37 ? 3.977 -5.168 14.344 1 91.12 37 LYS B CA 1
ATOM 1653 C C . LYS B 1 37 ? 3.48 -5.32 12.906 1 91.12 37 LYS B C 1
ATOM 1655 O O . LYS B 1 37 ? 3.52 -6.418 12.344 1 91.12 37 LYS B O 1
ATOM 1660 N N . PRO B 1 38 ? 2.98 -4.227 12.414 1 95.56 38 PRO B N 1
ATOM 1661 C CA . PRO B 1 38 ? 2.494 -4.301 11.039 1 95.56 38 PRO B CA 1
ATOM 1662 C C . PRO B 1 38 ? 3.627 -4.43 10.016 1 95.56 38 PRO B C 1
ATOM 1664 O O . PRO B 1 38 ? 4.711 -3.877 10.219 1 95.56 38 PRO B O 1
ATOM 1667 N N . TYR B 1 39 ? 3.412 -5.219 9.016 1 94.62 39 TYR B N 1
ATOM 1668 C CA . TYR B 1 39 ? 4.316 -5.398 7.887 1 94.62 39 TYR B CA 1
ATOM 1669 C C . TYR B 1 39 ? 3.557 -5.383 6.57 1 94.62 39 TYR B C 1
ATOM 1671 O O . TYR B 1 39 ? 2.723 -6.254 6.316 1 94.62 39 TYR B O 1
ATOM 1679 N N . SER B 1 40 ? 3.797 -4.359 5.773 1 96.06 40 SER B N 1
ATOM 1680 C CA . SER B 1 40 ? 3.104 -4.184 4.504 1 96.06 40 SER B CA 1
ATOM 1681 C C . SER B 1 40 ? 4.09 -4.078 3.344 1 96.06 40 SER B C 1
ATOM 1683 O O . SER B 1 40 ? 4.996 -3.238 3.367 1 96.06 40 SER B O 1
ATOM 1685 N N . ILE B 1 41 ? 3.877 -4.898 2.318 1 94.19 41 ILE B N 1
ATOM 1686 C CA . ILE B 1 41 ? 4.793 -4.887 1.184 1 94.19 41 ILE B CA 1
ATOM 1687 C C . ILE B 1 41 ? 4.004 -4.949 -0.12 1 94.19 41 ILE B C 1
ATOM 1689 O O . ILE B 1 41 ? 2.967 -5.613 -0.193 1 94.19 41 ILE B O 1
ATOM 1693 N N . PRO B 1 42 ? 4.469 -4.234 -1.081 1 95.06 42 PRO B N 1
ATOM 1694 C CA . PRO B 1 42 ? 3.838 -4.379 -2.395 1 95.06 42 PRO B CA 1
ATOM 1695 C C . PRO B 1 42 ? 4.18 -5.703 -3.07 1 95.06 42 PRO B C 1
ATOM 1697 O O . PRO B 1 42 ? 5.316 -6.168 -2.986 1 95.06 42 PRO B O 1
ATOM 1700 N N . VAL B 1 43 ? 3.23 -6.305 -3.719 1 92.75 43 VAL B N 1
ATOM 1701 C CA . VAL B 1 43 ? 3.436 -7.574 -4.406 1 92.75 43 VAL B CA 1
ATOM 1702 C C . VAL B 1 43 ? 2.615 -7.605 -5.695 1 92.75 43 VAL B C 1
ATOM 1704 O O . VAL B 1 43 ? 1.559 -6.973 -5.777 1 92.75 43 VAL B O 1
ATOM 1707 N N . ASN B 1 44 ? 3.143 -8.328 -6.621 1 92 44 ASN B N 1
ATOM 1708 C CA . ASN B 1 44 ? 2.309 -8.664 -7.773 1 92 44 ASN B CA 1
ATOM 1709 C C . ASN B 1 44 ? 1.26 -9.711 -7.414 1 92 44 ASN B C 1
ATOM 1711 O O . ASN B 1 44 ? 1.496 -10.57 -6.559 1 92 44 ASN B O 1
ATOM 1715 N N . TYR B 1 45 ? 0.122 -9.562 -8.109 1 94.94 45 TYR B N 1
ATOM 1716 C CA . TYR B 1 45 ? -0.944 -10.508 -7.773 1 94.94 45 TYR B CA 1
ATOM 1717 C C . TYR B 1 45 ? -1.834 -10.766 -8.984 1 94.94 45 TYR B C 1
ATOM 1719 O O . TYR B 1 45 ? -1.76 -10.055 -9.984 1 94.94 45 TYR B O 1
ATOM 1727 N N . ILE B 1 46 ? -2.607 -11.797 -8.82 1 95.56 46 ILE B N 1
ATOM 1728 C CA . ILE B 1 46 ? -3.699 -12.055 -9.758 1 95.56 46 ILE B CA 1
ATOM 1729 C C . ILE B 1 46 ? -5.016 -12.172 -8.992 1 95.56 46 ILE B C 1
ATOM 1731 O O . ILE B 1 46 ? -5.031 -12.578 -7.828 1 95.56 46 ILE B O 1
ATOM 1735 N N . TYR B 1 47 ? -6.035 -11.656 -9.578 1 96.94 47 TYR B N 1
ATOM 1736 C CA . TYR B 1 47 ? -7.398 -11.812 -9.078 1 96.94 47 TYR B CA 1
ATOM 1737 C C . TYR B 1 47 ? -8.195 -12.773 -9.953 1 96.94 47 TYR B C 1
ATOM 1739 O O . TYR B 1 47 ? -8.406 -12.508 -11.141 1 96.94 47 TYR B O 1
ATOM 1747 N N . GLU B 1 48 ? -8.555 -13.906 -9.367 1 94.44 48 GLU B N 1
ATOM 1748 C CA . GLU B 1 48 ? -9.242 -14.953 -10.109 1 94.44 48 GLU B CA 1
ATOM 1749 C C . GLU B 1 48 ? -10.312 -15.633 -9.25 1 94.44 48 GLU B C 1
ATOM 1751 O O . GLU B 1 48 ? -10.023 -16.078 -8.141 1 94.44 48 GLU B O 1
ATOM 1756 N N . ASP B 1 49 ? -11.5 -15.719 -9.789 1 92.56 49 ASP B N 1
ATOM 1757 C CA . ASP B 1 49 ? -12.609 -16.391 -9.133 1 92.56 49 ASP B CA 1
ATOM 1758 C C . ASP B 1 49 ? -12.859 -15.836 -7.734 1 92.56 49 ASP B C 1
ATOM 1760 O O . ASP B 1 49 ? -13.016 -16.594 -6.773 1 92.56 49 ASP B O 1
ATOM 1764 N N . GLY B 1 50 ? -12.734 -14.562 -7.594 1 94.5 50 GLY B N 1
ATOM 1765 C CA . GLY B 1 50 ? -13.031 -13.891 -6.34 1 94.5 50 GLY B CA 1
ATOM 1766 C C . GLY B 1 50 ? -11.93 -14.031 -5.312 1 94.5 50 GLY B C 1
ATOM 1767 O O . GLY B 1 50 ? -12.125 -13.727 -4.133 1 94.5 50 GLY B O 1
ATOM 1768 N N . LYS B 1 51 ? -10.781 -14.523 -5.801 1 96.94 51 LYS B N 1
ATOM 1769 C CA . LYS B 1 51 ? -9.656 -14.727 -4.895 1 96.94 51 LYS B CA 1
ATOM 1770 C C . LYS B 1 51 ? -8.414 -13.992 -5.395 1 96.94 51 LYS B C 1
ATOM 1772 O O . LYS B 1 51 ? -8.281 -13.727 -6.59 1 96.94 51 LYS B O 1
ATOM 1777 N N . ILE B 1 52 ? -7.594 -13.727 -4.422 1 97.69 52 ILE B N 1
ATOM 1778 C CA . ILE B 1 52 ? -6.316 -13.102 -4.746 1 97.69 52 ILE B CA 1
ATOM 1779 C C . ILE B 1 52 ? -5.191 -14.125 -4.605 1 97.69 52 ILE B C 1
ATOM 1781 O O . ILE B 1 52 ? -5.125 -14.852 -3.607 1 97.69 52 ILE B O 1
ATOM 1785 N N . TYR B 1 53 ? -4.332 -14.172 -5.602 1 96.25 53 TYR B N 1
ATOM 1786 C CA . TYR B 1 53 ? -3.18 -15.062 -5.555 1 96.25 53 TYR B CA 1
ATOM 1787 C C . TYR B 1 53 ? -1.876 -14.273 -5.625 1 96.25 53 TYR B C 1
ATOM 1789 O O . TYR B 1 53 ? -1.745 -13.352 -6.43 1 96.25 53 TYR B O 1
ATOM 1797 N N . ILE B 1 54 ? -1.027 -14.672 -4.762 1 93.19 54 ILE B N 1
ATOM 1798 C CA . ILE B 1 54 ? 0.302 -14.07 -4.773 1 93.19 54 ILE B CA 1
ATOM 1799 C C . ILE B 1 54 ? 1.364 -15.164 -4.82 1 93.19 54 ILE B C 1
ATOM 1801 O O . ILE B 1 54 ? 1.134 -16.281 -4.344 1 93.19 54 ILE B O 1
ATOM 1805 N N . HIS B 1 55 ? 2.432 -14.742 -5.469 1 84.5 55 HIS B N 1
ATOM 1806 C CA . HIS B 1 55 ? 3.537 -15.688 -5.539 1 84.5 55 HIS B CA 1
ATOM 1807 C C . HIS B 1 55 ? 4.777 -15.141 -4.844 1 84.5 55 HIS B C 1
ATOM 1809 O O . HIS B 1 55 ? 4.949 -13.93 -4.73 1 84.5 55 HIS B O 1
ATOM 1815 N N . GLY B 1 56 ? 5.473 -15.961 -4.293 1 73.75 56 GLY B N 1
ATOM 1816 C CA . GLY B 1 56 ? 6.727 -15.57 -3.67 1 73.75 56 GLY B CA 1
ATOM 1817 C C . GLY B 1 56 ? 7.656 -16.75 -3.43 1 73.75 56 GLY B C 1
ATOM 1818 O O . GLY B 1 56 ? 7.316 -17.891 -3.744 1 73.75 56 GLY B O 1
ATOM 1819 N N . MET B 1 57 ? 8.914 -16.203 -2.982 1 62.38 57 MET B N 1
ATOM 1820 C CA . MET B 1 57 ? 9.875 -17.25 -2.629 1 62.38 57 MET B CA 1
ATOM 1821 C C . MET B 1 57 ? 9.406 -18.016 -1.402 1 62.38 57 MET B C 1
ATOM 1823 O O . MET B 1 57 ? 8.695 -17.484 -0.554 1 62.38 57 MET B O 1
ATOM 1827 N N . GLY B 1 58 ? 9.461 -19.219 -1.475 1 58.75 58 GLY B N 1
ATOM 1828 C CA . GLY B 1 58 ? 9.07 -20.078 -0.367 1 58.75 58 GLY B CA 1
ATOM 1829 C C . GLY B 1 58 ? 9.758 -19.719 0.936 1 58.75 58 GLY B C 1
ATOM 1830 O O . GLY B 1 58 ? 9.477 -20.328 1.977 1 58.75 58 GLY B O 1
ATOM 1831 N N . SER B 1 59 ? 10.648 -18.734 0.922 1 60.25 59 SER B N 1
ATOM 1832 C CA . SER B 1 59 ? 11.383 -18.297 2.109 1 60.25 59 SER B CA 1
ATOM 1833 C C . SER B 1 59 ? 11.32 -16.781 2.273 1 60.25 59 SER B C 1
ATOM 1835 O O . SER B 1 59 ? 10.859 -16.078 1.376 1 60.25 59 SER B O 1
ATOM 1837 N N . GLY B 1 60 ? 11.414 -16.359 3.508 1 68.69 60 GLY B N 1
ATOM 1838 C CA . GLY B 1 60 ? 11.445 -14.922 3.756 1 68.69 60 GLY B CA 1
ATOM 1839 C C . GLY B 1 60 ? 10.523 -14.492 4.879 1 68.69 60 GLY B C 1
ATOM 1840 O O . GLY B 1 60 ? 9.805 -15.32 5.457 1 68.69 60 GLY B O 1
ATOM 1841 N N . LYS B 1 61 ? 10.594 -13.234 5.121 1 76.06 61 LYS B N 1
ATOM 1842 C CA . LYS B 1 61 ? 9.867 -12.656 6.25 1 76.06 61 LYS B CA 1
ATOM 1843 C C . LYS B 1 61 ? 8.359 -12.812 6.07 1 76.06 61 LYS B C 1
ATOM 1845 O O . LYS B 1 61 ? 7.648 -13.125 7.027 1 76.06 61 LYS B O 1
ATOM 1850 N N . LYS B 1 62 ? 7.879 -12.664 4.812 1 78.38 62 LYS B N 1
ATOM 1851 C CA . LYS B 1 62 ? 6.441 -12.766 4.574 1 78.38 62 LYS B CA 1
ATOM 1852 C C . LYS B 1 62 ? 5.941 -14.188 4.828 1 78.38 62 LYS B C 1
ATOM 1854 O O . LYS B 1 62 ? 4.863 -14.383 5.391 1 78.38 62 LYS B O 1
ATOM 1859 N N . ASN B 1 63 ? 6.719 -15.133 4.402 1 77.88 63 ASN B N 1
ATOM 1860 C CA . ASN B 1 63 ? 6.32 -16.531 4.594 1 77.88 63 ASN B CA 1
ATOM 1861 C C . ASN B 1 63 ? 6.277 -16.891 6.074 1 77.88 63 ASN B C 1
ATOM 1863 O O . ASN B 1 63 ? 5.367 -17.594 6.516 1 77.88 63 ASN B O 1
ATOM 1867 N N . ASN B 1 64 ? 7.227 -16.438 6.734 1 80.75 64 ASN B N 1
ATOM 1868 C CA . ASN B 1 64 ? 7.277 -16.703 8.164 1 80.75 64 ASN B CA 1
ATOM 1869 C C . ASN B 1 64 ? 6.082 -16.109 8.898 1 80.75 64 ASN B C 1
ATOM 1871 O O . ASN B 1 64 ? 5.496 -16.75 9.773 1 80.75 64 ASN B O 1
ATOM 1875 N N . ILE B 1 65 ? 5.715 -14.938 8.516 1 85.19 65 ILE B N 1
ATOM 1876 C CA . ILE B 1 65 ? 4.59 -14.266 9.148 1 85.19 65 ILE B CA 1
ATOM 1877 C C . ILE B 1 65 ? 3.291 -14.992 8.812 1 85.19 65 ILE B C 1
ATOM 1879 O O . ILE B 1 65 ? 2.469 -15.25 9.688 1 85.19 65 ILE B O 1
ATOM 1883 N N . LEU B 1 66 ? 3.158 -15.352 7.555 1 86.56 66 LEU B N 1
ATOM 1884 C CA . LEU B 1 66 ? 1.908 -15.938 7.082 1 86.56 66 LEU B CA 1
ATOM 1885 C C . LEU B 1 66 ? 1.708 -17.328 7.664 1 86.56 66 LEU B C 1
ATOM 1887 O O . LEU B 1 66 ? 0.573 -17.781 7.816 1 86.56 66 LEU B O 1
ATOM 1891 N N . LYS B 1 67 ? 2.799 -17.984 7.965 1 84.25 67 LYS B N 1
ATOM 1892 C CA . LYS B 1 67 ? 2.715 -19.297 8.609 1 84.25 67 LYS B CA 1
ATOM 1893 C C . LYS B 1 67 ? 2.145 -19.188 10.016 1 84.25 67 LYS B C 1
ATOM 1895 O O . LYS B 1 67 ? 1.444 -20.078 10.484 1 84.25 67 LYS B O 1
ATOM 1900 N N . GLU B 1 68 ? 2.422 -18.094 10.648 1 87.38 68 GLU B N 1
ATOM 1901 C CA . GLU B 1 68 ? 1.985 -17.891 12.023 1 87.38 68 GLU B CA 1
ATOM 1902 C C . GLU B 1 68 ? 0.616 -17.219 12.078 1 87.38 68 GLU B C 1
ATOM 1904 O O . GLU B 1 68 ? -0.211 -17.547 12.93 1 87.38 68 GLU B O 1
ATOM 1909 N N . LYS B 1 69 ? 0.411 -16.234 11.32 1 90.62 69 LYS B N 1
ATOM 1910 C CA . LYS B 1 69 ? -0.83 -15.469 11.234 1 90.62 69 LYS B CA 1
ATOM 1911 C C . LYS B 1 69 ? -1.294 -15.32 9.789 1 90.62 69 LYS B C 1
ATOM 1913 O O . LYS B 1 69 ? -0.722 -14.547 9.023 1 90.62 69 LYS B O 1
ATOM 1918 N N . SER B 1 70 ? -2.387 -15.922 9.508 1 92.75 70 SER B N 1
ATOM 1919 C CA . SER B 1 70 ? -2.828 -15.977 8.117 1 92.75 70 SER B CA 1
ATOM 1920 C C . SER B 1 70 ? -3.729 -14.797 7.777 1 92.75 70 SER B C 1
ATOM 1922 O O . SER B 1 70 ? -4.055 -14.578 6.609 1 92.75 70 SER B O 1
ATOM 1924 N N . SER B 1 71 ? -4.156 -14.039 8.836 1 94.81 71 SER B N 1
ATOM 1925 C CA . SER B 1 71 ? -4.996 -12.875 8.586 1 94.81 71 SER B CA 1
ATOM 1926 C C . SER B 1 71 ? -4.215 -11.766 7.879 1 94.81 71 SER B C 1
ATOM 1928 O O . SER B 1 71 ? -3.158 -11.352 8.352 1 94.81 71 SER B O 1
ATOM 1930 N N . VAL B 1 72 ? -4.746 -11.352 6.766 1 96.75 72 VAL B N 1
ATOM 1931 C CA . VAL B 1 72 ? -4.031 -10.344 5.992 1 96.75 72 VAL B CA 1
ATOM 1932 C C . VAL B 1 72 ? -5.004 -9.258 5.531 1 96.75 72 VAL B C 1
ATOM 1934 O O . VAL B 1 72 ? -6.223 -9.453 5.574 1 96.75 72 VAL B O 1
ATOM 1937 N N . CYS B 1 73 ? -4.523 -8.117 5.285 1 97.38 73 CYS B N 1
ATOM 1938 C CA . CYS B 1 73 ? -5.191 -7.016 4.605 1 97.38 73 CYS B CA 1
ATOM 1939 C C . CYS B 1 73 ? -4.539 -6.73 3.258 1 97.38 73 CYS B C 1
ATOM 1941 O O . CYS B 1 73 ? -3.32 -6.555 3.18 1 97.38 73 CYS B O 1
ATOM 1943 N N . PHE B 1 74 ? -5.246 -6.848 2.217 1 97.94 74 PHE B N 1
ATOM 1944 C CA . PHE B 1 74 ? -4.742 -6.605 0.87 1 97.94 74 PHE B CA 1
ATOM 1945 C C . PHE B 1 74 ? -5.352 -5.336 0.283 1 97.94 74 PHE B C 1
ATOM 1947 O O . PHE B 1 74 ? -6.574 -5.219 0.185 1 97.94 74 PHE B O 1
ATOM 1954 N N . THR B 1 75 ? -4.535 -4.391 -0.087 1 97.88 75 THR B N 1
ATOM 1955 C CA . THR B 1 75 ? -4.992 -3.078 -0.525 1 97.88 75 THR B CA 1
ATOM 1956 C C . THR B 1 75 ? -4.547 -2.799 -1.956 1 97.88 75 THR B C 1
ATOM 1958 O O . THR B 1 75 ? -3.363 -2.934 -2.279 1 97.88 75 THR B O 1
ATOM 1961 N N . VAL B 1 76 ? -5.469 -2.486 -2.783 1 97.62 76 VAL B N 1
ATOM 1962 C CA . VAL B 1 76 ? -5.227 -2.041 -4.152 1 97.62 76 VAL B CA 1
ATOM 1963 C C . VAL B 1 76 ? -5.824 -0.651 -4.355 1 97.62 76 VAL B C 1
ATOM 1965 O O . VAL B 1 76 ? -6.949 -0.384 -3.934 1 97.62 76 VAL B O 1
ATOM 1968 N N . PHE B 1 77 ? -5.008 0.219 -4.961 1 95.56 77 PHE B N 1
ATOM 1969 C CA . PHE B 1 77 ? -5.527 1.573 -5.117 1 95.56 77 PHE B CA 1
ATOM 1970 C C . PHE B 1 77 ? -4.945 2.234 -6.359 1 95.56 77 PHE B C 1
ATOM 1972 O O . PHE B 1 77 ? -3.947 1.765 -6.91 1 95.56 77 PHE B O 1
ATOM 1979 N N . GLN B 1 78 ? -5.613 3.238 -6.762 1 93.31 78 GLN B N 1
ATOM 1980 C CA . GLN B 1 78 ? -5.168 4.105 -7.848 1 93.31 78 GLN B CA 1
ATOM 1981 C C . GLN B 1 78 ? -5.605 5.551 -7.617 1 93.31 78 GLN B C 1
ATOM 1983 O O . GLN B 1 78 ? -6.77 5.809 -7.309 1 93.31 78 GLN B O 1
ATOM 1988 N N . GLU B 1 79 ? -4.598 6.375 -7.625 1 89.81 79 GLU B N 1
ATOM 1989 C CA . GLU B 1 79 ? -4.898 7.801 -7.59 1 89.81 79 GLU B CA 1
ATOM 1990 C C . GLU B 1 79 ? -5.004 8.375 -9 1 89.81 79 GLU B C 1
ATOM 1992 O O . GLU B 1 79 ? -4.184 8.062 -9.867 1 89.81 79 GLU B O 1
ATOM 1997 N N . PHE B 1 80 ? -6.004 9.188 -9.234 1 81.44 80 PHE B N 1
ATOM 1998 C CA . PHE B 1 80 ? -6.215 9.758 -10.562 1 81.44 80 PHE B CA 1
ATOM 1999 C C . PHE B 1 80 ? -5.781 11.219 -10.602 1 81.44 80 PHE B C 1
ATOM 2001 O O . PHE B 1 80 ? -5.512 11.758 -11.672 1 81.44 80 PHE B O 1
ATOM 2008 N N . GLY B 1 81 ? -5.574 11.844 -9.57 1 75.44 81 GLY B N 1
ATOM 2009 C CA . GLY B 1 81 ? -5.129 13.227 -9.539 1 75.44 81 GLY B CA 1
ATOM 2010 C C . GLY B 1 81 ? -5.977 14.109 -8.641 1 75.44 81 GLY B C 1
ATOM 2011 O O . GLY B 1 81 ? -6.812 13.609 -7.887 1 75.44 81 GLY B O 1
ATOM 2012 N N . THR B 1 82 ? -5.488 15.367 -8.5 1 70.94 82 THR B N 1
ATOM 2013 C CA . THR B 1 82 ? -6.18 16.359 -7.68 1 70.94 82 THR B CA 1
ATOM 2014 C C . THR B 1 82 ? -6.957 17.344 -8.547 1 70.94 82 THR B C 1
ATOM 2016 O O . THR B 1 82 ? -6.441 17.828 -9.555 1 70.94 82 THR B O 1
ATOM 2019 N N . VAL B 1 83 ? -8.328 17.203 -8.523 1 58.5 83 VAL B N 1
ATOM 2020 C CA . VAL B 1 83 ? -9.141 18.141 -9.289 1 58.5 83 VAL B CA 1
ATOM 2021 C C . VAL B 1 83 ? -9.383 19.406 -8.469 1 58.5 83 VAL B C 1
ATOM 2023 O O . VAL B 1 83 ? -9.672 19.328 -7.273 1 58.5 83 VAL B O 1
ATOM 2026 N N . LYS B 1 84 ? -8.852 20.484 -8.984 1 54.53 84 LYS B N 1
ATOM 2027 C CA . LYS B 1 84 ? -9.086 21.812 -8.406 1 54.53 84 LYS B CA 1
ATOM 2028 C C . LYS B 1 84 ? -10.57 22.156 -8.422 1 54.53 84 LYS B C 1
ATOM 2030 O O . LYS B 1 84 ? -11.242 22 -9.438 1 54.53 84 LYS B O 1
ATOM 2035 N N . ASP B 1 85 ? -11.289 21.719 -7.488 1 49.81 85 ASP B N 1
ATOM 2036 C CA . ASP B 1 85 ? -12.633 22.266 -7.598 1 49.81 85 ASP B CA 1
ATOM 2037 C C . ASP B 1 85 ? -12.594 23.797 -7.57 1 49.81 85 ASP B C 1
ATOM 2039 O O . ASP B 1 85 ? -11.641 24.391 -7.07 1 49.81 85 ASP B O 1
ATOM 2043 N N . SER B 1 86 ? -13.43 24.422 -8.445 1 45.03 86 SER B N 1
ATOM 2044 C CA . SER B 1 86 ? -13.672 25.859 -8.477 1 45.03 86 SER B CA 1
ATOM 2045 C C . SER B 1 86 ? -13.766 26.438 -7.066 1 45.03 86 SER B C 1
ATOM 2047 O O . SER B 1 86 ? -13.727 27.656 -6.887 1 45.03 86 SER B O 1
ATOM 2049 N N . VAL B 1 87 ? -14.242 25.656 -6.141 1 42.09 87 VAL B N 1
ATOM 2050 C CA . VAL B 1 87 ? -14.312 26.203 -4.789 1 42.09 87 VAL B CA 1
ATOM 2051 C C . VAL B 1 87 ? -13.016 25.891 -4.043 1 42.09 87 VAL B C 1
ATOM 2053 O O . VAL B 1 87 ? -12.523 24.766 -4.066 1 42.09 87 VAL B O 1
ATOM 2056 N N . PRO B 1 88 ? -12.281 26.875 -3.656 1 43.03 88 PRO B N 1
ATOM 2057 C CA . PRO B 1 88 ? -10.914 26.953 -3.121 1 43.03 88 PRO B CA 1
ATOM 2058 C C . PRO B 1 88 ? -10.562 25.766 -2.232 1 43.03 88 PRO B C 1
ATOM 2060 O O . PRO B 1 88 ? -9.398 25.359 -2.168 1 43.03 88 PRO B O 1
ATOM 2063 N N . CYS B 1 89 ? -11.484 25.188 -1.486 1 43.56 89 CYS B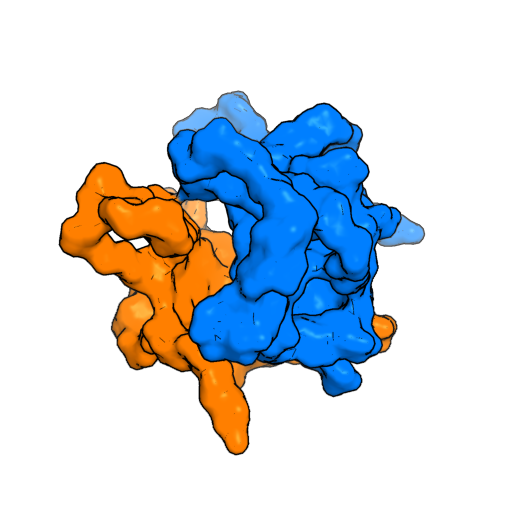 N 1
ATOM 2064 C CA . CYS B 1 89 ? -11.07 24.344 -0.366 1 43.56 89 CYS B CA 1
ATOM 2065 C C . CYS B 1 89 ? -11.297 22.875 -0.674 1 43.56 89 CYS B C 1
ATOM 2067 O O . CYS B 1 89 ? -11.125 22.016 0.199 1 43.56 89 CYS B O 1
ATOM 2069 N N . LYS B 1 90 ? -11.914 22.656 -1.825 1 48.94 90 LYS B N 1
ATOM 2070 C CA . LYS B 1 90 ? -12.195 21.234 -1.956 1 48.94 90 LYS B CA 1
ATOM 2071 C C . LYS B 1 90 ? -11.211 20.562 -2.918 1 48.94 90 LYS B C 1
ATOM 2073 O O . LYS B 1 90 ? -11.453 20.516 -4.125 1 48.94 90 LYS B O 1
ATOM 2078 N N . CYS B 1 91 ? -9.945 20.734 -2.711 1 52.16 91 CYS B N 1
ATOM 2079 C CA . CYS B 1 91 ? -8.953 19.969 -3.467 1 52.16 91 CYS B CA 1
ATOM 2080 C C . CYS B 1 91 ? -9.055 18.484 -3.158 1 52.16 91 CYS B C 1
ATOM 2082 O O . CYS B 1 91 ? -8.75 18.047 -2.045 1 52.16 91 CYS B O 1
ATOM 2084 N N . ASP B 1 92 ? -10.086 17.906 -3.824 1 61.75 92 ASP B N 1
ATOM 2085 C CA . ASP B 1 92 ? -10.289 16.5 -3.494 1 61.75 92 ASP B CA 1
ATOM 2086 C C . ASP B 1 92 ? -9.484 15.594 -4.422 1 61.75 92 ASP B C 1
ATOM 2088 O O . ASP B 1 92 ? -9.359 15.875 -5.617 1 61.75 92 ASP B O 1
ATOM 2092 N N . THR B 1 93 ? -8.57 14.875 -3.943 1 72.75 93 THR B N 1
ATOM 2093 C CA . THR B 1 93 ? -7.828 13.852 -4.668 1 72.75 93 THR B CA 1
ATOM 2094 C C . THR B 1 93 ? -8.758 12.734 -5.133 1 72.75 93 THR B C 1
ATOM 2096 O O . THR B 1 93 ? -9.57 12.234 -4.355 1 72.75 93 THR B O 1
ATOM 2099 N N . SER B 1 94 ? -8.852 12.594 -6.5 1 83 94 SER B N 1
ATOM 2100 C CA . SER B 1 94 ? -9.617 11.477 -7.047 1 83 94 SER B CA 1
ATOM 2101 C C . SER B 1 94 ? -8.844 10.172 -6.93 1 83 94 SER B C 1
ATOM 2103 O O . SER B 1 94 ? -7.66 10.109 -7.258 1 83 94 SER B O 1
ATOM 2105 N N . TYR B 1 95 ? -9.555 9.234 -6.371 1 87 95 TYR B N 1
ATOM 2106 C CA . TYR B 1 95 ? -8.891 7.945 -6.203 1 87 95 TYR B CA 1
ATOM 2107 C C . TYR B 1 95 ? -9.906 6.812 -6.133 1 87 95 TYR B C 1
ATOM 2109 O O . TYR B 1 95 ? -11.109 7.059 -5.98 1 87 95 TYR B O 1
ATOM 2117 N N . PHE B 1 96 ? -9.508 5.629 -6.434 1 92.19 96 PHE B N 1
ATOM 2118 C CA . PHE B 1 96 ? -10.242 4.387 -6.215 1 92.19 96 PHE B CA 1
ATOM 2119 C C . PHE B 1 96 ? -9.391 3.385 -5.445 1 92.19 96 PHE B C 1
ATOM 2121 O O . PHE B 1 96 ? -8.227 3.162 -5.785 1 92.19 96 PHE B O 1
ATOM 2128 N N . SER B 1 97 ? -9.969 2.941 -4.32 1 94.06 97 SER B N 1
ATOM 2129 C CA . SER B 1 97 ? -9.227 1.989 -3.5 1 94.06 97 SER B CA 1
ATOM 2130 C C . SER B 1 97 ? -10.109 0.818 -3.08 1 94.06 97 SER B C 1
ATOM 2132 O O . SER B 1 97 ? -11.305 0.988 -2.852 1 94.06 97 SER B O 1
ATOM 2134 N N . VAL B 1 98 ? -9.555 -0.343 -3.07 1 96.12 98 VAL B N 1
ATOM 2135 C CA . VAL B 1 98 ? -10.203 -1.555 -2.586 1 96.12 98 VAL B CA 1
ATOM 2136 C C . VAL B 1 98 ? -9.375 -2.176 -1.467 1 96.12 98 VAL B C 1
ATOM 2138 O O . VAL B 1 98 ? -8.18 -2.436 -1.642 1 96.12 98 VAL B O 1
ATOM 2141 N N . VAL B 1 99 ? -9.992 -2.314 -0.327 1 95.38 99 VAL B N 1
ATOM 2142 C CA . VAL B 1 99 ? -9.352 -2.945 0.824 1 95.38 99 VAL B CA 1
ATOM 2143 C C . VAL B 1 99 ? -10.031 -4.281 1.121 1 95.38 99 VAL B C 1
ATOM 2145 O O . VAL B 1 99 ? -11.242 -4.344 1.31 1 95.38 99 VAL B O 1
ATOM 2148 N N . ILE B 1 100 ? -9.227 -5.293 1.152 1 96.94 100 ILE B N 1
ATOM 2149 C CA . ILE B 1 100 ? -9.734 -6.652 1.317 1 96.94 100 ILE B CA 1
ATOM 2150 C C . ILE B 1 100 ? -9.156 -7.27 2.588 1 96.94 100 ILE B C 1
ATOM 2152 O O . ILE B 1 100 ? -7.938 -7.293 2.773 1 96.94 100 ILE B O 1
ATOM 2156 N N . PHE B 1 101 ? -10.086 -7.707 3.422 1 96.5 101 PHE B N 1
ATOM 2157 C CA . PHE B 1 101 ? -9.68 -8.516 4.562 1 96.5 101 PHE B CA 1
ATOM 2158 C C . PHE B 1 101 ? -9.883 -10 4.277 1 96.5 101 PHE B C 1
ATOM 2160 O O . PHE B 1 101 ? -10.906 -10.391 3.715 1 96.5 101 PHE B O 1
ATOM 2167 N N . GLY B 1 102 ? -8.82 -10.758 4.605 1 96.38 102 GLY B N 1
ATOM 2168 C CA . GLY B 1 102 ? -8.945 -12.188 4.367 1 96.38 102 GLY B CA 1
ATOM 2169 C C . GLY B 1 102 ? -7.828 -12.992 5.008 1 96.38 102 GLY B C 1
ATOM 2170 O O . GLY B 1 102 ? -7.121 -12.5 5.883 1 96.38 102 GLY B O 1
ATOM 2171 N N . LYS B 1 103 ? -7.785 -14.289 4.594 1 95.75 103 LYS B N 1
ATOM 2172 C CA . LYS B 1 103 ? -6.762 -15.219 5.07 1 95.75 103 LYS B CA 1
ATOM 2173 C C . LYS B 1 103 ? -5.898 -15.719 3.918 1 95.75 103 LYS B C 1
ATOM 2175 O O . LYS B 1 103 ? -6.418 -16.094 2.863 1 95.75 103 LYS B O 1
ATOM 2180 N N . ALA B 1 104 ? -4.637 -15.617 4.156 1 95 104 ALA B N 1
ATOM 2181 C CA . ALA B 1 104 ? -3.693 -16.141 3.174 1 95 104 ALA B CA 1
ATOM 2182 C C . ALA B 1 104 ? -3.318 -17.594 3.49 1 95 104 ALA B C 1
ATOM 2184 O O . ALA B 1 104 ? -2.789 -17.875 4.566 1 95 104 ALA B O 1
ATOM 2185 N N . ILE B 1 105 ? -3.582 -18.484 2.537 1 93.94 105 ILE B N 1
ATOM 2186 C CA . ILE B 1 105 ? -3.301 -19.891 2.732 1 93.94 105 ILE B CA 1
ATOM 2187 C C . ILE B 1 105 ? -2.408 -20.406 1.604 1 93.94 105 ILE B C 1
ATOM 2189 O O . ILE B 1 105 ? -2.615 -20.062 0.437 1 93.94 105 ILE B O 1
ATOM 2193 N N . LEU B 1 106 ? -1.447 -21.203 2.025 1 91.69 106 LEU B N 1
ATOM 2194 C CA . LEU B 1 106 ? -0.558 -21.797 1.037 1 91.69 106 LEU B CA 1
ATOM 2195 C C . LEU B 1 106 ? -1.319 -22.766 0.136 1 91.69 106 LEU B C 1
ATOM 2197 O O . LEU B 1 106 ? -2.09 -23.594 0.621 1 91.69 106 LEU B O 1
ATOM 2201 N N . VAL B 1 107 ? -1.083 -22.578 -1.17 1 91.06 107 VAL B N 1
ATOM 2202 C CA . VAL B 1 107 ? -1.726 -23.484 -2.127 1 91.06 107 VAL B CA 1
ATOM 2203 C C . VAL B 1 107 ? -0.927 -24.781 -2.238 1 91.06 107 VAL B C 1
ATOM 2205 O O . VAL B 1 107 ? 0.226 -24.766 -2.678 1 91.06 107 VAL B O 1
ATOM 2208 N N . GLU B 1 108 ? -1.594 -25.859 -1.901 1 88.06 108 GLU B N 1
ATOM 2209 C CA . GLU B 1 108 ? -0.912 -27.156 -1.921 1 88.06 108 GLU B CA 1
ATOM 2210 C C . GLU B 1 108 ? -1.262 -27.953 -3.18 1 88.06 108 GLU B C 1
ATOM 2212 O O . GLU B 1 108 ? -0.479 -28.781 -3.629 1 88.06 108 GLU B O 1
ATOM 2217 N N . ASP B 1 109 ? -2.424 -27.656 -3.742 1 88.5 109 ASP B N 1
ATOM 2218 C CA . ASP B 1 109 ? -2.863 -28.344 -4.953 1 88.5 109 ASP B CA 1
ATOM 2219 C C . ASP B 1 109 ? -2.008 -27.953 -6.152 1 88.5 109 ASP B C 1
ATOM 2221 O O . ASP B 1 109 ? -1.978 -26.781 -6.535 1 88.5 109 ASP B O 1
ATOM 2225 N N . LEU B 1 110 ? -1.373 -28.875 -6.738 1 84.44 110 LEU B N 1
ATOM 2226 C CA . LEU B 1 110 ? -0.424 -28.625 -7.816 1 84.44 110 LEU B CA 1
ATOM 2227 C C . LEU B 1 110 ? -1.138 -28.094 -9.055 1 84.44 110 LEU B C 1
ATOM 2229 O O . LEU B 1 110 ? -0.583 -27.281 -9.797 1 84.44 110 LEU B O 1
ATOM 2233 N N . GLU B 1 111 ? -2.312 -28.609 -9.266 1 87.44 111 GLU B N 1
ATOM 2234 C CA . GLU B 1 111 ? -3.074 -28.125 -10.414 1 87.44 111 GLU B CA 1
ATOM 2235 C C . GLU B 1 111 ? -3.424 -26.641 -10.266 1 87.44 111 GLU B C 1
ATOM 2237 O O . GLU B 1 111 ? -3.305 -25.875 -11.219 1 87.44 111 GLU B O 1
ATOM 2242 N N . GLU B 1 112 ? -3.846 -26.312 -9.102 1 89.19 112 GLU B N 1
ATOM 2243 C CA . GLU B 1 112 ? -4.152 -24.922 -8.797 1 89.19 112 GLU B CA 1
ATOM 2244 C C . GLU B 1 112 ? -2.908 -24.047 -8.906 1 89.19 112 GLU B C 1
ATOM 2246 O O . GLU B 1 112 ? -2.963 -22.953 -9.469 1 89.19 112 GLU B O 1
ATOM 2251 N N . LYS B 1 113 ? -1.899 -24.531 -8.43 1 87.25 113 LYS B N 1
ATOM 2252 C CA . LYS B 1 113 ? -0.638 -23.797 -8.5 1 87.25 113 LYS B CA 1
ATOM 2253 C C . LYS B 1 113 ? -0.232 -23.547 -9.953 1 87.25 113 LYS B C 1
ATOM 2255 O O . LYS B 1 113 ? 0.148 -22.422 -10.312 1 87.25 113 LYS B O 1
ATOM 2260 N N . ALA B 1 114 ? -0.294 -24.547 -10.727 1 85.25 114 ALA B N 1
ATOM 2261 C CA . ALA B 1 114 ? 0.07 -24.453 -12.141 1 85.25 114 ALA B CA 1
ATOM 2262 C C . ALA B 1 114 ? -0.808 -23.422 -12.859 1 85.25 114 ALA B C 1
ATOM 2264 O O . ALA B 1 114 ? -0.315 -22.625 -13.656 1 85.25 114 ALA B O 1
ATOM 2265 N N . ARG B 1 115 ? -2.027 -23.562 -12.57 1 89.06 115 ARG B N 1
ATOM 2266 C CA . ARG B 1 115 ? -2.975 -22.625 -13.18 1 89.06 115 ARG B CA 1
ATOM 2267 C C . ARG B 1 115 ? -2.639 -21.188 -12.805 1 89.06 115 ARG B C 1
ATOM 2269 O O . ARG B 1 115 ? -2.582 -20.312 -13.672 1 89.06 115 ARG B O 1
ATOM 2276 N N . VAL B 1 116 ? -2.418 -20.938 -11.578 1 88.56 116 VAL B N 1
ATOM 2277 C CA . VAL B 1 116 ? -2.143 -19.609 -11.062 1 88.56 116 VAL B CA 1
ATOM 2278 C C . VAL B 1 116 ? -0.839 -19.078 -11.664 1 88.56 116 VAL B C 1
ATOM 2280 O O . VAL B 1 116 ? -0.772 -17.938 -12.117 1 88.56 116 VAL B O 1
ATOM 2283 N N . LEU B 1 117 ? 0.168 -19.875 -11.703 1 84.56 117 LEU B N 1
ATOM 2284 C CA . LEU B 1 117 ? 1.45 -19.453 -12.258 1 84.56 117 LEU B CA 1
ATOM 2285 C C . LEU B 1 117 ? 1.324 -19.141 -13.75 1 84.56 117 LEU B C 1
ATOM 2287 O O . LEU B 1 117 ? 1.978 -18.219 -14.25 1 84.56 117 LEU B O 1
ATOM 2291 N N . THR B 1 118 ? 0.532 -19.891 -14.383 1 85.62 118 THR B N 1
ATOM 2292 C CA . THR B 1 118 ? 0.255 -19.625 -15.789 1 85.62 118 THR B CA 1
ATOM 2293 C C . THR B 1 118 ? -0.399 -18.266 -15.961 1 85.62 118 THR B C 1
ATOM 2295 O O . THR B 1 118 ? -0.009 -17.484 -16.844 1 85.62 118 THR B O 1
ATOM 2298 N N . LEU B 1 119 ? -1.352 -17.984 -15.148 1 89.56 119 LEU B N 1
ATOM 2299 C CA . LEU B 1 119 ? -2.057 -16.703 -15.211 1 89.56 119 LEU B CA 1
ATOM 2300 C C . LEU B 1 119 ? -1.116 -15.547 -14.891 1 89.56 119 LEU B C 1
ATOM 2302 O O . LEU B 1 119 ? -1.22 -14.469 -15.484 1 89.56 119 LEU B O 1
ATOM 2306 N N . ILE B 1 120 ? -0.264 -15.766 -13.922 1 84.88 120 ILE B N 1
ATOM 2307 C CA . ILE B 1 120 ? 0.729 -14.758 -13.57 1 84.88 120 ILE B CA 1
ATOM 2308 C C . ILE B 1 120 ? 1.615 -14.461 -14.781 1 84.88 120 ILE B C 1
ATOM 2310 O O . ILE B 1 120 ? 1.846 -13.297 -15.125 1 84.88 120 ILE B O 1
ATOM 2314 N N . ALA B 1 121 ? 2.066 -15.492 -15.391 1 83.12 121 ALA B N 1
ATOM 2315 C CA . ALA B 1 121 ? 2.914 -15.336 -16.562 1 83.12 121 ALA B CA 1
ATOM 2316 C C . ALA B 1 121 ? 2.176 -14.594 -17.688 1 83.12 121 ALA B C 1
ATOM 2318 O O . ALA B 1 121 ? 2.742 -13.719 -18.328 1 83.12 121 ALA B O 1
ATOM 2319 N N . GLU B 1 122 ? 0.992 -14.922 -17.906 1 86 122 GLU B N 1
ATOM 2320 C CA . GLU B 1 122 ? 0.198 -14.281 -18.953 1 86 122 GLU B CA 1
ATOM 2321 C C . GLU B 1 122 ? -0.027 -12.805 -18.656 1 86 122 GLU B C 1
ATOM 2323 O O . GLU B 1 122 ? 0.009 -11.969 -19.562 1 86 122 GLU B O 1
ATOM 2328 N N . LYS B 1 123 ? -0.281 -12.508 -17.422 1 88.19 123 LYS B N 1
ATOM 2329 C CA . LYS B 1 123 ? -0.584 -11.141 -17.016 1 88.19 123 LYS B CA 1
ATOM 2330 C C . LYS B 1 123 ? 0.666 -10.266 -17.047 1 88.19 123 LYS B C 1
ATOM 2332 O O . LYS B 1 123 ? 0.607 -9.109 -17.453 1 88.19 123 LYS B O 1
ATOM 2337 N N . PHE B 1 124 ? 1.779 -10.781 -16.688 1 85.88 124 PHE B N 1
ATOM 2338 C CA . PHE B 1 124 ? 2.943 -9.938 -16.453 1 85.88 124 PHE B CA 1
ATOM 2339 C C . PHE B 1 124 ? 3.965 -10.102 -17.562 1 85.88 124 PHE B C 1
ATOM 2341 O O . PHE B 1 124 ? 4.781 -9.203 -17.797 1 85.88 124 PHE B O 1
ATOM 2348 N N . VAL B 1 125 ? 3.939 -11.227 -18.203 1 79.06 125 VAL B N 1
ATOM 2349 C CA . VAL B 1 125 ? 4.812 -11.445 -19.344 1 79.06 125 VAL B CA 1
ATOM 2350 C C . VAL B 1 125 ? 4.02 -12.078 -20.484 1 79.06 125 VAL B C 1
ATOM 2352 O O . VAL B 1 125 ? 4.277 -13.219 -20.875 1 79.06 125 VAL B O 1
ATOM 2355 N N . PRO B 1 126 ? 3.148 -11.266 -20.953 1 79.94 126 PRO B N 1
ATOM 2356 C CA . PRO B 1 126 ? 2.301 -11.828 -22.016 1 79.94 126 PRO B CA 1
ATOM 2357 C C . PRO B 1 126 ? 3.107 -12.43 -23.156 1 79.94 126 PRO B C 1
ATOM 2359 O O . PRO B 1 126 ? 4.098 -11.844 -23.594 1 79.94 126 PRO B O 1
ATOM 2362 N N . GLY B 1 127 ? 2.654 -13.617 -23.656 1 75 127 GLY B N 1
ATOM 2363 C CA . GLY B 1 127 ? 3.287 -14.281 -24.781 1 75 127 GLY B CA 1
ATOM 2364 C C . GLY B 1 127 ? 4.496 -15.109 -24.375 1 75 127 GLY B C 1
ATOM 2365 O O . GLY B 1 127 ? 5.121 -15.75 -25.219 1 75 127 GLY B O 1
ATOM 2366 N N . PHE B 1 128 ? 4.824 -15 -23.125 1 71.62 128 PHE B N 1
ATOM 2367 C CA . PHE B 1 128 ? 5.977 -15.75 -22.625 1 71.62 128 PHE B CA 1
ATOM 2368 C C . PHE B 1 128 ? 5.723 -17.25 -22.703 1 71.62 128 PHE B C 1
ATOM 2370 O O . PHE B 1 128 ? 6.59 -18.016 -23.141 1 71.62 128 PHE B O 1
ATOM 2377 N N . LEU B 1 129 ? 4.59 -17.609 -22.234 1 72.44 129 LEU B N 1
ATOM 2378 C CA . LEU B 1 129 ? 4.25 -19.031 -22.234 1 72.44 129 LEU B CA 1
ATOM 2379 C C . LEU B 1 129 ? 3.535 -19.422 -23.531 1 72.44 129 LEU B C 1
ATOM 2381 O O . LEU B 1 129 ? 2.562 -18.766 -23.922 1 72.44 129 LEU B O 1
ATOM 2385 N N . LYS B 1 130 ? 4.188 -20.312 -24.234 1 74.25 130 LYS B N 1
ATOM 2386 C CA . LYS B 1 130 ? 3.498 -20.828 -25.422 1 74.25 130 LYS B CA 1
ATOM 2387 C C . LYS B 1 130 ? 2.334 -21.734 -25.031 1 74.25 130 LYS B C 1
ATOM 2389 O O . LYS B 1 130 ? 1.276 -21.703 -25.656 1 74.25 130 LYS B O 1
ATOM 2394 N N . ASN B 1 131 ? 2.611 -22.484 -23.938 1 75.44 131 ASN B N 1
ATOM 2395 C CA . ASN B 1 131 ? 1.617 -23.375 -23.359 1 75.44 131 ASN B CA 1
ATOM 2396 C C . ASN B 1 131 ? 1.526 -23.188 -21.844 1 75.44 131 ASN B C 1
ATOM 2398 O O . ASN B 1 131 ? 2.494 -22.781 -21.203 1 75.44 131 ASN B O 1
ATOM 2402 N N . PRO B 1 132 ? 0.294 -23.5 -21.391 1 74 132 PRO B N 1
ATOM 2403 C CA . PRO B 1 132 ? 0.179 -23.438 -19.938 1 74 132 PRO B CA 1
ATOM 2404 C C . PRO B 1 132 ? 1.175 -24.359 -19.219 1 74 132 PRO B C 1
ATOM 2406 O O . PRO B 1 132 ? 1.563 -25.391 -19.766 1 74 132 PRO B O 1
ATOM 2409 N N . LEU B 1 133 ? 1.566 -23.797 -18.062 1 72.31 133 LEU B N 1
ATOM 2410 C CA . LEU B 1 133 ? 2.492 -24.594 -17.266 1 72.31 133 LEU B CA 1
ATOM 2411 C C . LEU B 1 133 ? 1.821 -25.875 -16.781 1 72.31 133 LEU B C 1
ATOM 2413 O O . LEU B 1 133 ? 0.642 -25.859 -16.422 1 72.31 133 LEU B O 1
ATOM 2417 N N . SER B 1 134 ? 2.596 -26.953 -16.922 1 71.81 134 SER B N 1
ATOM 2418 C CA . SER B 1 134 ? 2.074 -28.219 -16.438 1 71.81 134 SER B CA 1
ATOM 2419 C C . SER B 1 134 ? 2.391 -28.422 -14.969 1 71.81 134 SER B C 1
ATOM 2421 O O . SER B 1 134 ? 3.266 -27.75 -14.414 1 71.81 134 SER B O 1
ATOM 2423 N N . LYS B 1 135 ? 1.606 -29.328 -14.312 1 70.75 135 LYS B N 1
ATOM 2424 C CA . LYS B 1 135 ? 1.835 -29.703 -12.914 1 70.75 135 LYS B CA 1
ATOM 2425 C C . LYS B 1 135 ? 3.256 -30.219 -12.711 1 70.75 135 LYS B C 1
ATOM 2427 O O . LYS B 1 135 ? 3.865 -29.969 -11.664 1 70.75 135 LYS B O 1
ATOM 2432 N N . GLU B 1 136 ? 3.643 -30.938 -13.672 1 66.38 136 GLU B N 1
ATOM 2433 C CA . GLU B 1 136 ? 4.98 -31.516 -13.594 1 66.38 136 GLU B CA 1
ATOM 2434 C C . GLU B 1 136 ? 6.051 -30.422 -13.539 1 66.38 136 GLU B C 1
ATOM 2436 O O . GLU B 1 136 ? 7.031 -30.547 -12.805 1 66.38 136 GLU B O 1
ATOM 2441 N N . PHE B 1 137 ? 5.766 -29.453 -14.32 1 66.06 137 PHE B N 1
ATOM 2442 C CA . PHE B 1 137 ? 6.719 -28.344 -14.352 1 66.06 137 PHE B CA 1
ATOM 2443 C C . PHE B 1 137 ? 6.75 -27.609 -13.023 1 66.06 137 PHE B C 1
ATOM 2445 O O . PHE B 1 137 ? 7.82 -27.328 -12.484 1 66.06 137 PHE B O 1
ATOM 2452 N N . VAL B 1 138 ? 5.582 -27.391 -12.555 1 63.69 138 VAL B N 1
ATOM 2453 C CA . VAL B 1 138 ? 5.469 -26.609 -11.328 1 63.69 138 VAL B CA 1
ATOM 2454 C C . VAL B 1 138 ? 6.051 -27.406 -10.156 1 63.69 138 VAL B C 1
ATOM 2456 O O . VAL B 1 138 ? 6.613 -26.828 -9.227 1 63.69 138 VAL B O 1
ATOM 2459 N N . SER B 1 139 ? 5.812 -28.688 -10.188 1 62.88 139 SER B N 1
ATOM 2460 C CA . SER B 1 139 ? 6.359 -29.531 -9.133 1 62.88 139 SER B CA 1
ATOM 2461 C C . SER B 1 139 ? 7.887 -29.5 -9.141 1 62.88 139 SER B C 1
ATOM 2463 O O . SER B 1 139 ? 8.516 -29.703 -8.102 1 62.88 139 SER B O 1
ATOM 2465 N N . LYS B 1 140 ? 8.398 -29.344 -10.32 1 57.59 140 LYS B N 1
ATOM 2466 C CA . LYS B 1 140 ? 9.852 -29.375 -10.461 1 57.59 140 LYS B CA 1
ATOM 2467 C C . LYS B 1 140 ? 10.453 -27.984 -10.352 1 57.59 140 LYS B C 1
ATOM 2469 O O . LYS B 1 140 ? 11.641 -27.844 -10.031 1 57.59 140 LYS B O 1
ATOM 2474 N N . 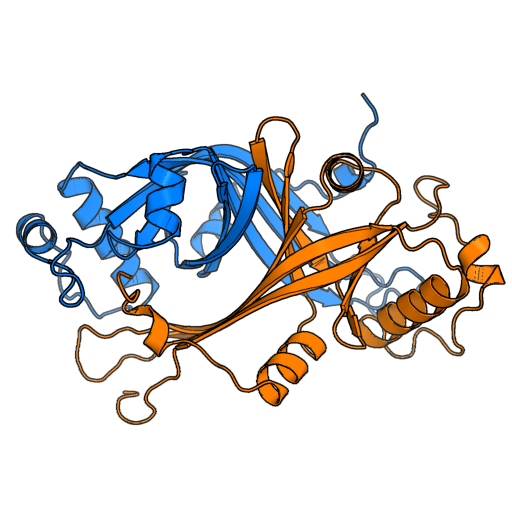TYR B 1 141 ? 9.664 -27.125 -10.773 1 54.78 141 TYR B N 1
ATOM 2475 C CA . TYR B 1 141 ? 10.195 -25.766 -10.836 1 54.78 141 TYR B CA 1
ATOM 2476 C C . TYR B 1 141 ? 10.492 -25.234 -9.438 1 54.78 141 TYR B C 1
ATOM 2478 O O . TYR B 1 141 ? 9.578 -25.078 -8.625 1 54.78 141 TYR B O 1
ATOM 2486 N N . ARG B 1 142 ? 11.633 -25.594 -9.008 1 52.69 142 ARG B N 1
ATOM 2487 C CA . ARG B 1 142 ? 12.273 -25.062 -7.805 1 52.69 142 ARG B CA 1
ATOM 2488 C C . ARG B 1 142 ? 12.859 -23.688 -8.055 1 52.69 142 ARG B C 1
ATOM 2490 O O . ARG B 1 142 ? 13.289 -23.375 -9.172 1 52.69 142 ARG B O 1
ATOM 2497 N N . SER B 1 143 ? 12.414 -22.812 -7.23 1 50.84 143 SER B N 1
ATOM 2498 C CA . SER B 1 143 ? 13.055 -21.516 -7.387 1 50.84 143 SER B CA 1
ATOM 2499 C C . SER B 1 143 ? 14.57 -21.641 -7.457 1 50.84 143 SER B C 1
ATOM 2501 O O . SER B 1 143 ? 15.172 -22.375 -6.66 1 50.84 143 SER B O 1
ATOM 2503 N N . SER B 1 144 ? 15.227 -21.359 -8.648 1 46.25 144 SER B N 1
ATOM 2504 C CA . SER B 1 144 ? 16.672 -21.422 -8.773 1 46.25 144 SER B CA 1
ATOM 2505 C C . SER B 1 144 ? 17.359 -20.781 -7.562 1 46.25 144 SER B C 1
ATOM 2507 O O . SER B 1 144 ? 18.547 -21.016 -7.32 1 46.25 144 SER B O 1
ATOM 2509 N N . ARG B 1 145 ? 16.656 -19.969 -7.023 1 45.12 145 ARG B N 1
ATOM 2510 C CA . ARG B 1 145 ? 17.359 -19.156 -6.027 1 45.12 145 ARG B CA 1
ATOM 2511 C C . ARG B 1 145 ? 17.422 -19.875 -4.684 1 45.12 145 ARG B C 1
ATOM 2513 O O . ARG B 1 145 ? 18.406 -19.766 -3.959 1 45.12 145 ARG B O 1
ATOM 2520 N N . ASP B 1 146 ? 16.359 -20.391 -4.195 1 48.62 146 ASP B N 1
ATOM 2521 C CA . ASP B 1 146 ? 16.453 -21.016 -2.881 1 48.62 146 ASP B CA 1
ATOM 2522 C C . ASP B 1 146 ? 16.172 -22.516 -2.971 1 48.62 146 ASP B C 1
ATOM 2524 O O . ASP B 1 146 ? 16.078 -23.203 -1.946 1 48.62 146 ASP B O 1
ATOM 2528 N N . ASN B 1 147 ? 16.266 -23.031 -4.164 1 50.75 147 ASN B N 1
ATOM 2529 C CA . ASN B 1 147 ? 15.969 -24.453 -4.352 1 50.75 147 ASN B CA 1
ATOM 2530 C C . ASN B 1 147 ? 14.602 -24.812 -3.775 1 50.75 147 ASN B C 1
ATOM 2532 O O . ASN B 1 147 ? 14.352 -25.969 -3.43 1 50.75 147 ASN B O 1
ATOM 2536 N N . ASN B 1 148 ? 13.984 -23.766 -3.318 1 53.88 148 ASN B N 1
ATOM 2537 C CA . ASN B 1 148 ? 12.633 -23.984 -2.82 1 53.88 148 ASN B CA 1
ATOM 2538 C C . ASN B 1 148 ? 11.586 -23.656 -3.879 1 53.88 148 ASN B C 1
ATOM 2540 O O . ASN B 1 148 ? 11.844 -22.875 -4.793 1 53.88 148 ASN B O 1
ATOM 2544 N N . THR B 1 149 ? 10.609 -24.484 -3.98 1 58.34 149 THR B N 1
ATOM 2545 C CA . THR B 1 149 ? 9.516 -24.312 -4.93 1 58.34 149 THR B CA 1
ATOM 2546 C C . THR B 1 149 ? 8.812 -22.984 -4.707 1 58.34 149 THR B C 1
ATOM 2548 O O . THR B 1 149 ? 8.789 -22.469 -3.586 1 58.34 149 THR B O 1
ATOM 2551 N N . THR B 1 150 ? 8.594 -22.188 -5.672 1 69.44 150 THR B N 1
ATOM 2552 C CA . THR B 1 150 ? 7.805 -20.969 -5.629 1 69.44 150 THR B CA 1
ATOM 2553 C C . THR B 1 150 ? 6.547 -21.156 -4.789 1 69.44 150 THR B C 1
ATOM 2555 O O . THR B 1 150 ? 5.824 -22.141 -4.965 1 69.44 150 THR B O 1
ATOM 2558 N N . ALA B 1 151 ? 6.426 -20.453 -3.725 1 81.62 151 ALA B N 1
ATOM 2559 C CA . ALA B 1 151 ? 5.23 -20.5 -2.887 1 81.62 151 ALA B CA 1
ATOM 2560 C C . ALA B 1 151 ? 4.121 -19.625 -3.467 1 81.62 151 ALA B C 1
ATOM 2562 O O . ALA B 1 151 ? 4.379 -18.516 -3.943 1 81.62 151 ALA B O 1
ATOM 2563 N N . VAL B 1 152 ? 2.959 -20.25 -3.617 1 89.06 152 VAL B N 1
ATOM 2564 C CA . VAL B 1 152 ? 1.772 -19.5 -4.035 1 89.06 152 VAL B CA 1
ATOM 2565 C C . VAL B 1 152 ? 0.768 -19.453 -2.887 1 89.06 152 VAL B C 1
ATOM 2567 O O . VAL B 1 152 ? 0.447 -20.469 -2.283 1 89.06 152 VAL B O 1
ATOM 2570 N N . TYR B 1 153 ? 0.352 -18.266 -2.545 1 93.88 153 TYR B N 1
ATOM 2571 C CA . TYR B 1 153 ? -0.663 -18.078 -1.514 1 93.88 153 TYR B CA 1
ATOM 2572 C C . TYR B 1 153 ? -1.981 -17.625 -2.123 1 93.88 153 TYR B C 1
ATOM 2574 O O . TYR B 1 153 ? -1.993 -16.844 -3.082 1 93.88 153 TYR B O 1
ATOM 2582 N N . CYS B 1 154 ? -2.951 -18.141 -1.558 1 96.38 154 CYS B N 1
ATOM 2583 C CA . CYS B 1 154 ? -4.301 -17.719 -1.918 1 96.38 154 CYS B CA 1
ATOM 2584 C C . CYS B 1 154 ? -4.949 -16.922 -0.787 1 96.38 154 CYS B C 1
ATOM 2586 O O . CYS B 1 154 ? -4.938 -17.359 0.366 1 96.38 154 CYS B O 1
ATOM 2588 N N . ILE B 1 155 ? -5.41 -15.781 -1.094 1 96.94 155 ILE B N 1
ATOM 2589 C CA . ILE B 1 155 ? -6.156 -14.977 -0.135 1 96.94 155 ILE B CA 1
ATOM 2590 C C . ILE B 1 155 ? -7.648 -15.055 -0.441 1 96.94 155 ILE B C 1
ATOM 2592 O O . ILE B 1 155 ? -8.102 -14.594 -1.491 1 96.94 155 ILE B O 1
ATOM 2596 N N . SER B 1 156 ? -8.328 -15.617 0.423 1 96.25 156 SER B N 1
ATOM 2597 C CA . SER B 1 156 ? -9.789 -15.656 0.348 1 96.25 156 SER B CA 1
ATOM 2598 C C . SER B 1 156 ? -10.414 -14.461 1.056 1 96.25 156 SER B C 1
ATOM 2600 O O . SER B 1 156 ? -10.297 -14.328 2.275 1 96.25 156 SER B O 1
ATOM 2602 N N . PRO B 1 157 ? -11.141 -13.633 0.308 1 95.69 157 PRO B N 1
ATOM 2603 C CA . PRO B 1 157 ? -11.703 -12.43 0.92 1 95.69 157 PRO B CA 1
ATOM 2604 C C . PRO B 1 157 ? -12.797 -12.742 1.94 1 95.69 157 PRO B C 1
ATOM 2606 O O . PRO B 1 157 ? -13.664 -13.586 1.684 1 95.69 157 PRO B O 1
ATOM 2609 N N . GLU B 1 158 ? -12.695 -12.172 3.086 1 94.94 158 GLU B N 1
ATOM 2610 C CA . GLU B 1 158 ? -13.742 -12.211 4.102 1 94.94 158 GLU B CA 1
ATOM 2611 C C . GLU B 1 158 ? -14.57 -10.93 4.09 1 94.94 158 GLU B C 1
ATOM 2613 O O . GLU B 1 158 ? -15.773 -10.961 4.371 1 94.94 158 GLU B O 1
ATOM 2618 N N . ASP B 1 159 ? -13.945 -9.867 3.832 1 93.88 159 ASP B N 1
ATOM 2619 C CA . ASP B 1 159 ? -14.57 -8.555 3.723 1 93.88 159 ASP B CA 1
ATOM 2620 C C . ASP B 1 159 ? -13.883 -7.711 2.652 1 93.88 159 ASP B C 1
ATOM 2622 O O . ASP B 1 159 ? -12.656 -7.719 2.535 1 93.88 159 ASP B O 1
ATOM 2626 N N . ILE B 1 160 ? -14.703 -7.055 1.854 1 93.06 160 ILE B N 1
ATOM 2627 C CA . ILE B 1 160 ? -14.195 -6.176 0.807 1 93.06 160 ILE B CA 1
ATOM 2628 C C . ILE B 1 160 ? -14.82 -4.789 0.945 1 93.06 160 ILE B C 1
ATOM 2630 O O . ILE B 1 160 ? -16.047 -4.656 1.051 1 93.06 160 ILE B O 1
ATOM 2634 N N . THR B 1 161 ? -13.984 -3.832 1.026 1 90.44 161 THR B N 1
ATOM 2635 C CA . THR B 1 161 ? -14.422 -2.443 1.049 1 90.44 161 THR B CA 1
ATOM 2636 C C . THR B 1 161 ? -13.773 -1.647 -0.077 1 90.44 161 THR B C 1
ATOM 2638 O O . THR B 1 161 ? -12.547 -1.681 -0.239 1 90.44 161 THR B O 1
ATOM 2641 N N . ALA B 1 162 ? -14.586 -1.046 -0.821 1 92 162 ALA B N 1
ATOM 2642 C CA . ALA B 1 162 ? -14.102 -0.193 -1.905 1 92 162 ALA B CA 1
ATOM 2643 C C . ALA B 1 162 ? -14.516 1.26 -1.682 1 92 162 ALA B C 1
ATOM 2645 O O . ALA B 1 162 ? -15.664 1.541 -1.322 1 92 162 ALA B O 1
ATOM 2646 N N . LYS B 1 163 ? -13.555 2.166 -1.8 1 85.75 163 LYS B N 1
ATOM 2647 C CA . LYS B 1 163 ? -13.797 3.598 -1.642 1 85.75 163 LYS B CA 1
ATOM 2648 C C . LYS B 1 163 ? -13.391 4.363 -2.896 1 85.75 163 LYS B C 1
ATOM 2650 O O . LYS B 1 163 ? -12.383 4.043 -3.533 1 85.75 163 LYS B O 1
ATOM 2655 N N . GLU B 1 164 ? -14.258 5.242 -3.234 1 83.56 164 GLU B N 1
ATOM 2656 C CA . GLU B 1 164 ? -13.977 6.098 -4.383 1 83.56 164 GLU B CA 1
ATOM 2657 C C . GLU B 1 164 ? -14.273 7.559 -4.07 1 83.56 164 GLU B C 1
ATOM 2659 O O . GLU B 1 164 ? -15.195 7.859 -3.307 1 83.56 164 GLU B O 1
ATOM 2664 N N . ASN B 1 165 ? -13.43 8.398 -4.422 1 74.19 165 ASN B N 1
ATOM 2665 C CA . ASN B 1 165 ? -13.695 9.836 -4.469 1 74.19 165 ASN B CA 1
ATOM 2666 C C . ASN B 1 165 ? -13.773 10.344 -5.906 1 74.19 165 ASN B C 1
ATOM 2668 O O . ASN B 1 165 ? -12.766 10.766 -6.473 1 74.19 165 ASN B O 1
ATOM 2672 N N . PRO B 1 166 ? -15.078 10.148 -6.48 1 56.84 166 PRO B N 1
ATOM 2673 C CA . PRO B 1 166 ? -15.219 10.555 -7.883 1 56.84 166 PRO B CA 1
ATOM 2674 C C . PRO B 1 166 ? -15.133 12.07 -8.062 1 56.84 166 PRO B C 1
ATOM 2676 O O . PRO B 1 166 ? -15.398 12.828 -7.125 1 56.84 166 PRO B O 1
ATOM 2679 N N . ILE B 1 167 ? -14.297 12.555 -9.078 1 51.44 167 ILE B N 1
ATOM 2680 C CA . ILE B 1 167 ? -14.297 13.969 -9.453 1 51.44 167 ILE B CA 1
ATOM 2681 C C . ILE B 1 167 ? -15.734 14.453 -9.633 1 51.44 167 ILE B C 1
ATOM 2683 O O . ILE B 1 167 ? -16.547 13.766 -10.25 1 51.44 167 ILE B O 1
ATOM 2687 N N . ASP B 1 168 ? -16.219 15.188 -8.898 1 43.31 168 ASP B N 1
ATOM 2688 C CA . ASP B 1 168 ? -17.281 15.969 -9.508 1 43.31 168 ASP B CA 1
ATOM 2689 C C . ASP B 1 168 ? -16.797 16.672 -10.766 1 43.31 168 ASP B C 1
ATOM 2691 O O . ASP B 1 168 ? -15.875 17.484 -10.711 1 43.31 168 ASP B O 1
ATOM 2695 N N . MET B 1 169 ? -16.906 16.125 -12.07 1 35.78 169 MET B N 1
ATOM 2696 C CA . MET B 1 169 ? -16.719 16.766 -13.367 1 35.78 169 MET B CA 1
ATOM 2697 C C . MET B 1 169 ? -17.094 18.234 -13.305 1 35.78 169 MET B C 1
ATOM 2699 O O . MET B 1 169 ? -16.688 19.031 -14.156 1 35.78 169 MET B O 1
ATOM 2703 N N . GLU B 1 170 ? -18 18.547 -12.734 1 33.81 170 GLU B N 1
ATOM 2704 C CA . GLU B 1 170 ? -18.516 19.875 -12.977 1 33.81 170 GLU B CA 1
ATOM 2705 C C . GLU B 1 170 ? -17.562 20.953 -12.484 1 33.81 170 GLU B C 1
ATOM 2707 O O . GLU B 1 170 ? -17.609 22.094 -12.922 1 33.81 170 GLU B O 1
ATOM 2712 N N . ASN B 1 171 ? -16.797 20.828 -11.422 1 35.16 171 ASN B N 1
ATOM 2713 C CA . ASN B 1 171 ? -16.016 21.984 -11.023 1 35.16 171 ASN B CA 1
ATOM 2714 C C . ASN B 1 171 ? -14.516 21.75 -11.203 1 35.16 171 ASN B C 1
ATOM 2716 O O . ASN B 1 171 ? -13.711 22.219 -10.391 1 35.16 171 ASN B O 1
ATOM 2720 N N . MET B 1 172 ? -14.117 20.984 -12.062 1 32.94 172 MET B N 1
ATOM 2721 C CA . MET B 1 172 ? -12.805 20.844 -12.695 1 32.94 172 MET B CA 1
ATOM 2722 C C . MET B 1 172 ? -12.375 22.156 -13.344 1 32.94 172 MET B C 1
ATOM 2724 O O . MET B 1 172 ? -13.156 22.766 -14.07 1 32.94 172 MET B O 1
ATOM 2728 N N . VAL B 1 173 ? -11.812 23.125 -12.648 1 30.02 173 VAL B N 1
ATOM 2729 C CA . VAL B 1 173 ? -11.227 24.203 -13.438 1 30.02 173 VAL B CA 1
ATOM 2730 C C . VAL B 1 173 ? -9.852 23.781 -13.938 1 30.02 173 VAL B C 1
ATOM 2732 O O . VAL B 1 173 ? -9.148 23.016 -13.273 1 30.02 173 VAL B O 1
#

Secondary structure (DSSP, 8-state):
----GGGGGB---HHHHHHHHHH--EEEEEEE-TTS-EEEEEEEEEEETTEEEEEE-SSSHHHHHHHH--EEEEEEEEEEEEEEBSSTT-EEEEEEEEEEEEEEEE---HHHHHHHHHHHHHHHSTT--SSPPPHHHHHH-B-TTTSSB-EEEEEEEEEEEEEEE---GGGB-/----GGGGGB---HHHHHHHHHH--EEEEEEE-TTS-EEEEEEEEEEETTEEEEEE-SSSHHHHHHHH--EEEEEEEEEEEEEEBSSTT-EEEEEEEEEEEEEEEE---HHHHHHHHHHHHHHHSTT--SSPPPHHHHHH-B-TTTSSB-EEEEEEEEEEEEEEE---GGGB-

Nearest PDB structures (foldseek):
  2fg9-assembly1_A  TM=8.502E-01  e=1.153E-12  Bacteroides thetaiotaomicron VPI-5482
  2fur-assembly1_B  TM=8.686E-01  e=1.063E-11  Thermoplasma acidophilum
  1rfe-assembly1_A  TM=8.282E-01  e=2.355E-10  Mycobacterium tuberculosis H37Rv
  4ybn-assembly1_B  TM=8.216E-01  e=9.579E-10  Mycolicibacterium smegmatis MC2 155
  3f7e-assembly1_B  TM=7.415E-01  e=4.704E-07  Mycolicibacterium smegmatis

Solvent-accessible surface area (backbone atoms only — not comparable to full-atom values): 18493 Å² total; per-residue (Å²): 129,85,72,58,82,63,59,79,22,55,52,82,54,60,67,59,52,51,49,50,51,51,65,47,56,60,33,34,43,14,27,25,39,98,87,51,45,25,45,42,46,78,40,57,51,46,53,55,96,80,26,39,37,36,71,40,64,59,61,54,72,67,49,56,30,38,73,74,39,33,52,29,13,41,29,35,69,46,76,76,45,56,42,44,33,73,53,84,82,48,62,46,60,22,35,43,36,39,37,31,35,29,39,45,40,78,61,77,54,50,64,58,46,14,51,50,53,33,51,49,40,48,73,61,35,64,80,62,61,90,58,77,55,44,45,70,49,50,74,60,44,38,32,87,81,72,71,33,44,63,33,39,34,37,29,48,64,76,42,79,47,33,39,36,39,77,70,65,75,82,34,57,102,130,86,71,58,81,62,59,79,23,55,53,83,54,60,67,59,52,51,51,49,52,52,67,48,55,59,32,33,44,14,27,25,40,97,86,53,44,25,44,41,46,79,39,56,50,45,53,55,95,82,25,39,37,36,68,40,64,59,62,53,71,68,46,56,32,38,72,75,38,33,52,29,14,41,27,36,70,46,77,75,44,57,42,43,32,73,52,86,82,47,63,46,60,22,33,43,36,38,36,31,35,27,39,45,40,76,60,78,53,51,64,60,47,16,52,50,52,34,51,48,40,49,72,60,34,65,80,63,61,90,58,78,54,44,45,68,49,51,73,59,44,39,31,86,80,73,70,32,43,63,34,41,32,37,32,47,63,76,42,81,46,32,39,36,39,76,72,66,74,82,35,55,103

Organism: Clostridium kluyveri (strain ATCC 8527 / DSM 555 / NBRC 12016 / NCIMB 10680 / K1) (NCBI:txid431943)

Sequence (346 aa):
MEEISYTARICSDERKINSFLTEKRVGVLGMCDKEGKPYSIPVNYIYEDGKIYIHGMGSGKKNNILKEKSSVCFTVFQEFGTVKDSVPCKCDTSYFSVVIFGKAILVEDLEEKARVLTLIAEKFVPGFLKNPLSKEFVSKYRSSRDNNTTAVYCISPEDITAKENPIDMENMVMEEISYTARICSDERKINSFLTEKRVGVLGMCDKEGKPYSIPVNYIYEDGKIYIHGMGSGKKNNILKEKSSVCFTVFQEFGTVKDSVPCKCDTSYFSVVIFGKAILVEDLEEKARVLTLIAEKFVPGFLKNPLSKEFVSKYRSSRDNNTTAVYCISPEDITAKENPIDMENMV